Protein AF-A0A835Y3P1-F1 (afdb_monomer)

Organism: NCBI:txid47281

Nearest PDB structures (foldseek):
  7tra-assembly1_Q  TM=1.748E-01  e=2.226E+00  Pyrococcus furiosus DSM 3638

Foldseek 3Di:
DDWDFDQALVRDTKTFDQDQPLQPVPDPCSPVSLCCVQHVVRRPCLLPDFDDPSNCVSLVVLLVVLLVPDDPLLVLLLLLQLLLQQFLCVVVVLFVSPFADSQLSSLLLVLLLVVLVVVDPDDDDLVSSVSSNLSSLVQLLQCPPPVRGDAREDASDNSAHGPVSLVVSVSLQDPHYVHHARHHHSNDRSQADGPPPRDHGPSVSSNVLSVVLSCCLVPHDPVCNLPPHSSVRSCVVVVVVPVPDPDDDDPPVVVSVCSNSVSSVVVSVVVVVVD

Secondary structure (DSSP, 8-state):
-PEEEEE-TTS-EEEEE--GGGGTT-SS-HHHHHHHHHHHHHHH-GGG----HHHHHHTHHHHHHHHHTS-HHHHHHHHHHHHIIIIIHHHTTSS-TTSS-HHHHHHHHHHHHHHHHHH--S---THHHHHHHHHHHHHHTTTTSTT---EE----GGGS--HHHHGGGGGGS-SSS-EEEETTEEEEETTSPPTTTPPPP-HHHHHHHHHHHHHHHHHS-HHHHHHHSHHHHHHHHHHHHHHS--S---HHHHHHHHHHHHHHHHHHHHHHT--

Structure (mmCIF, N/CA/C/O backbone):
data_AF-A0A835Y3P1-F1
#
_entry.id   AF-A0A835Y3P1-F1
#
loop_
_atom_site.group_PDB
_atom_site.id
_atom_site.type_symbol
_atom_site.label_atom_id
_atom_site.label_alt_id
_atom_site.label_comp_id
_atom_site.label_asym_id
_atom_site.label_entity_id
_atom_site.label_seq_id
_atom_site.pdbx_PDB_ins_code
_atom_site.Cartn_x
_atom_site.Cartn_y
_atom_site.Cartn_z
_atom_site.occupancy
_atom_site.B_iso_or_equiv
_atom_site.auth_seq_id
_atom_site.auth_comp_id
_atom_site.auth_asym_id
_atom_site.auth_atom_id
_atom_site.pdbx_PDB_model_num
ATOM 1 N N . MET A 1 1 ? -1.316 7.058 -27.080 1.00 50.28 1 MET A N 1
ATOM 2 C CA . MET A 1 1 ? -0.234 7.245 -26.093 1.00 50.28 1 MET A CA 1
ATOM 3 C C . MET A 1 1 ? 0.819 6.232 -26.444 1.00 50.28 1 MET A C 1
ATOM 5 O O . MET A 1 1 ? 0.478 5.057 -26.526 1.00 50.28 1 MET A O 1
ATOM 9 N N . ASP A 1 2 ? 2.030 6.697 -26.719 1.00 44.94 2 ASP A N 1
ATOM 10 C CA . ASP A 1 2 ? 3.087 5.834 -27.228 1.00 44.94 2 ASP A CA 1
ATOM 11 C C . ASP A 1 2 ? 3.767 5.125 -26.055 1.00 44.94 2 ASP A C 1
ATOM 13 O O . ASP A 1 2 ? 4.194 5.748 -25.081 1.00 44.94 2 ASP A O 1
ATOM 17 N N . MET A 1 3 ? 3.788 3.800 -26.132 1.00 45.34 3 MET A N 1
ATOM 18 C CA . MET A 1 3 ? 4.495 2.927 -25.204 1.00 45.34 3 MET A CA 1
ATOM 19 C C . MET A 1 3 ? 5.926 2.782 -25.699 1.00 45.34 3 MET A C 1
ATOM 21 O O . MET A 1 3 ? 6.143 2.488 -26.876 1.00 45.34 3 MET A O 1
ATOM 25 N N . ILE A 1 4 ? 6.901 2.994 -24.821 1.00 54.19 4 ILE A N 1
ATOM 26 C CA . ILE A 1 4 ? 8.306 2.800 -25.160 1.00 54.19 4 ILE A CA 1
ATOM 27 C C . ILE A 1 4 ? 8.737 1.459 -24.578 1.00 54.19 4 ILE A C 1
ATOM 29 O O . ILE A 1 4 ? 8.758 1.293 -23.360 1.00 54.19 4 ILE A O 1
ATOM 33 N N . LYS A 1 5 ? 9.118 0.522 -25.450 1.00 53.62 5 LYS A N 1
ATOM 34 C CA . LYS A 1 5 ? 9.772 -0.721 -25.038 1.00 53.62 5 LYS A CA 1
ATOM 35 C C . LYS A 1 5 ? 11.209 -0.439 -24.619 1.00 53.62 5 LYS A C 1
ATOM 37 O O . LYS A 1 5 ? 11.995 0.072 -25.415 1.00 53.62 5 LYS A O 1
ATOM 42 N N . LEU A 1 6 ? 11.557 -0.795 -23.389 1.00 55.78 6 LEU A N 1
ATOM 43 C CA . LEU A 1 6 ? 12.877 -0.599 -22.803 1.00 55.78 6 LEU A CA 1
ATOM 44 C C . LEU A 1 6 ? 13.481 -1.932 -22.404 1.00 55.78 6 LEU A C 1
ATOM 46 O O . LEU A 1 6 ? 13.101 -2.515 -21.399 1.00 55.78 6 LEU A O 1
ATOM 50 N N . THR A 1 7 ? 14.476 -2.395 -23.146 1.00 51.69 7 THR A N 1
ATOM 51 C CA . THR A 1 7 ? 15.236 -3.574 -22.740 1.00 51.69 7 THR A CA 1
ATOM 52 C C . THR A 1 7 ? 16.256 -3.167 -21.675 1.00 51.69 7 THR A C 1
ATOM 54 O O . THR A 1 7 ? 17.146 -2.346 -21.908 1.00 51.69 7 THR A O 1
ATOM 57 N N . THR A 1 8 ? 16.106 -3.712 -20.471 1.00 53.19 8 THR A N 1
ATOM 58 C CA . THR A 1 8 ? 17.063 -3.543 -19.366 1.00 53.19 8 THR A CA 1
ATOM 59 C C . THR A 1 8 ? 18.380 -4.281 -19.644 1.00 53.19 8 THR A C 1
ATOM 61 O O . THR A 1 8 ? 18.460 -5.116 -20.544 1.00 53.19 8 THR A O 1
ATOM 64 N N . ALA A 1 9 ? 19.421 -4.040 -18.834 1.00 41.78 9 ALA A N 1
ATOM 65 C CA . ALA A 1 9 ? 20.710 -4.743 -18.956 1.00 41.78 9 ALA A CA 1
ATOM 66 C C . ALA A 1 9 ? 20.627 -6.274 -18.792 1.00 41.78 9 ALA A C 1
ATOM 68 O O . ALA A 1 9 ? 21.577 -6.972 -19.133 1.00 41.78 9 ALA A O 1
ATOM 69 N N . TRP A 1 10 ? 19.503 -6.802 -18.305 1.00 45.19 10 TRP A N 1
ATOM 70 C CA . TRP A 1 10 ? 19.267 -8.238 -18.144 1.00 45.19 10 TRP A CA 1
ATOM 71 C C . TRP A 1 10 ? 18.347 -8.832 -19.214 1.00 45.19 10 TRP A C 1
ATOM 73 O O . TRP A 1 10 ? 17.848 -9.941 -19.045 1.00 45.19 10 TRP A O 1
ATOM 83 N N . GLY A 1 11 ? 18.096 -8.102 -20.305 1.00 49.12 11 GLY A N 1
ATOM 84 C CA . GLY A 1 11 ? 17.264 -8.588 -21.407 1.00 49.12 11 GLY A CA 1
ATOM 85 C C . GLY A 1 11 ? 15.770 -8.647 -21.080 1.00 49.12 11 GLY A C 1
ATOM 86 O O . GLY A 1 11 ? 15.015 -9.292 -21.799 1.00 49.12 11 GLY A O 1
ATOM 87 N N . VAL A 1 12 ? 15.337 -7.998 -19.993 1.00 49.47 12 VAL A N 1
ATOM 88 C CA . VAL A 1 12 ? 13.914 -7.849 -19.668 1.00 49.47 12 VAL A CA 1
ATOM 89 C C . VAL A 1 12 ? 13.399 -6.596 -20.353 1.00 49.47 12 VAL A C 1
ATOM 91 O O . VAL A 1 12 ? 13.904 -5.504 -20.076 1.00 49.47 12 VAL A O 1
ATOM 94 N N . ASP A 1 13 ? 12.412 -6.767 -21.226 1.00 54.75 13 ASP A N 1
ATOM 95 C CA . ASP A 1 13 ? 11.647 -5.669 -21.803 1.00 54.75 13 ASP A CA 1
ATOM 96 C C . ASP A 1 13 ? 10.735 -5.072 -20.724 1.00 54.75 13 ASP A C 1
ATOM 98 O O . ASP A 1 13 ? 9.963 -5.777 -20.082 1.00 54.75 13 ASP A O 1
ATOM 102 N N . MET A 1 14 ? 10.845 -3.768 -20.519 1.00 50.09 14 MET A N 1
ATOM 103 C CA . MET A 1 14 ? 9.950 -2.962 -19.708 1.00 50.09 14 MET A CA 1
ATOM 104 C C . MET A 1 14 ? 9.172 -2.047 -20.635 1.00 50.09 14 MET A C 1
ATOM 106 O O . MET A 1 14 ? 9.769 -1.240 -21.348 1.00 50.09 14 MET A O 1
ATOM 110 N N . ASP A 1 15 ? 7.851 -2.125 -20.600 1.00 51.19 15 ASP A N 1
ATOM 111 C CA . ASP A 1 15 ? 7.033 -1.129 -21.266 1.00 51.19 15 ASP A CA 1
ATOM 112 C C . ASP A 1 15 ? 6.888 0.085 -20.348 1.00 51.19 15 ASP A C 1
ATOM 114 O O . ASP A 1 15 ? 6.308 0.013 -19.266 1.00 51.19 15 ASP A O 1
ATOM 118 N N . VAL A 1 16 ? 7.454 1.216 -20.763 1.00 51.72 16 VAL A N 1
ATOM 119 C CA . VAL A 1 16 ? 7.351 2.466 -20.011 1.00 51.72 16 VAL A CA 1
ATOM 120 C C . VAL A 1 16 ? 6.500 3.440 -20.796 1.00 51.72 16 VAL A C 1
ATOM 122 O O . VAL A 1 16 ? 6.743 3.729 -21.970 1.00 51.72 16 VAL A O 1
ATOM 125 N N . LEU A 1 17 ? 5.491 3.970 -20.117 1.00 48.41 17 LEU A N 1
ATOM 126 C CA . LEU A 1 17 ? 4.630 4.994 -20.675 1.00 48.41 17 LEU A CA 1
ATOM 127 C C . LEU A 1 17 ? 5.445 6.272 -20.920 1.00 48.41 17 LEU A C 1
ATOM 129 O O . LEU A 1 17 ? 6.162 6.754 -20.037 1.00 48.41 17 LEU A O 1
ATOM 133 N N . PHE A 1 18 ? 5.344 6.829 -22.124 1.00 50.47 18 PHE A N 1
ATOM 134 C CA . PHE A 1 18 ? 5.978 8.101 -22.440 1.00 50.47 18 PHE A CA 1
ATOM 135 C C . PHE A 1 18 ? 5.322 9.241 -21.643 1.00 50.47 18 PHE A C 1
ATOM 137 O O . PHE A 1 18 ? 4.113 9.444 -21.736 1.00 50.47 18 PHE A O 1
ATOM 144 N N . VAL A 1 19 ? 6.120 10.000 -20.880 1.00 52.97 19 VAL A N 1
ATOM 145 C CA . VAL A 1 19 ? 5.663 11.108 -20.028 1.00 52.97 19 VAL A CA 1
ATOM 146 C C . VAL A 1 19 ? 6.367 12.392 -20.460 1.00 52.97 19 VAL A C 1
ATOM 148 O O . VAL A 1 19 ? 7.536 12.637 -20.160 1.00 52.97 19 VAL A O 1
ATOM 151 N N . GLN A 1 20 ? 5.624 13.263 -21.148 1.00 49.56 20 GLN A N 1
ATOM 152 C CA . GLN A 1 20 ? 6.145 14.476 -21.800 1.00 49.56 20 GLN A CA 1
ATOM 153 C C . GLN A 1 20 ? 6.889 15.452 -20.865 1.00 49.56 20 GLN A C 1
ATOM 155 O O . GLN A 1 20 ? 7.678 16.271 -21.345 1.00 49.56 20 GLN A O 1
ATOM 160 N N . ASN A 1 21 ? 6.662 15.365 -19.550 1.00 53.94 21 ASN A N 1
ATOM 161 C CA . ASN A 1 21 ? 7.186 16.302 -18.555 1.00 53.94 21 ASN A CA 1
ATOM 162 C C . ASN A 1 21 ? 8.636 16.028 -18.106 1.00 53.94 21 ASN A C 1
ATOM 164 O O . ASN A 1 21 ? 9.258 16.928 -17.550 1.00 53.94 21 ASN A O 1
ATOM 168 N N . GLU A 1 22 ? 9.216 14.852 -18.369 1.00 49.56 22 GLU A N 1
ATOM 169 C CA . GLU A 1 22 ? 10.594 14.518 -17.937 1.00 49.56 22 GLU A CA 1
ATOM 170 C C . GLU A 1 22 ? 11.678 14.857 -18.982 1.00 49.56 22 GLU A C 1
ATOM 172 O O . GLU A 1 22 ? 12.868 14.689 -18.733 1.00 49.56 22 GLU A O 1
ATOM 177 N N . ALA A 1 23 ? 11.290 15.377 -20.149 1.00 48.88 23 ALA A N 1
ATOM 178 C CA . ALA A 1 23 ? 12.215 15.755 -21.222 1.00 48.88 23 ALA A CA 1
ATOM 179 C C . ALA A 1 23 ? 11.940 17.159 -21.781 1.00 48.88 23 ALA A C 1
ATOM 181 O O . ALA A 1 23 ? 12.258 17.456 -22.932 1.00 48.88 23 ALA A O 1
ATOM 182 N N . TRP A 1 24 ? 11.349 18.048 -20.976 1.00 50.28 24 TRP A N 1
ATOM 183 C CA . TRP A 1 24 ? 11.012 19.414 -21.397 1.00 50.28 24 TRP A CA 1
ATOM 184 C C . TRP A 1 24 ? 12.230 20.224 -21.885 1.00 50.28 24 TRP A C 1
ATOM 186 O O . TRP A 1 24 ? 12.070 21.120 -22.710 1.00 50.28 24 TRP A O 1
ATOM 196 N N . TRP A 1 25 ? 13.442 19.864 -21.444 1.00 50.25 25 TRP A N 1
ATOM 197 C CA . TRP A 1 25 ? 14.720 20.448 -21.874 1.00 50.25 25 TRP A CA 1
ATOM 198 C C . TRP A 1 25 ? 15.304 19.854 -23.169 1.00 50.25 25 TRP A C 1
ATOM 200 O O . TRP A 1 25 ? 16.307 20.363 -23.664 1.00 50.25 25 TRP A O 1
ATOM 210 N N . TYR A 1 26 ? 14.740 18.770 -23.716 1.00 47.88 26 TYR A N 1
ATOM 211 C CA . TYR A 1 26 ? 15.255 18.100 -24.916 1.00 47.88 26 TYR A CA 1
ATOM 212 C C . TYR A 1 26 ? 14.257 18.253 -26.066 1.00 47.88 26 TYR A C 1
ATOM 214 O O . TYR A 1 26 ? 13.144 17.734 -26.019 1.00 47.88 26 TYR A O 1
ATOM 222 N N . GLN A 1 27 ? 14.633 19.012 -27.097 1.00 52.50 27 GLN A N 1
ATOM 223 C CA . GLN A 1 27 ? 13.687 19.434 -28.133 1.00 52.50 27 GLN A CA 1
ATOM 224 C C . GLN A 1 27 ? 13.443 18.376 -29.221 1.00 52.50 27 GLN A C 1
ATOM 226 O O . GLN A 1 27 ? 12.401 18.436 -29.865 1.00 52.50 27 GLN A O 1
ATOM 231 N N . TRP A 1 28 ? 14.384 17.453 -29.468 1.00 48.69 28 TRP A N 1
ATOM 232 C CA . TRP A 1 28 ? 14.381 16.643 -30.704 1.00 48.69 28 TRP A CA 1
ATOM 233 C C . TRP A 1 28 ? 14.069 15.150 -30.505 1.00 48.69 28 TRP A C 1
ATOM 235 O O . TRP A 1 28 ? 13.647 14.507 -31.456 1.00 48.69 28 TRP A O 1
ATOM 245 N N . ASP A 1 29 ? 14.181 14.611 -29.285 1.00 62.53 29 ASP A N 1
ATOM 246 C CA . ASP A 1 29 ? 13.687 13.264 -28.953 1.00 62.53 29 ASP A CA 1
ATOM 247 C C . ASP A 1 29 ? 13.430 13.135 -27.443 1.00 62.53 29 ASP A C 1
ATOM 249 O O . ASP A 1 29 ? 14.289 12.746 -26.642 1.00 62.53 29 ASP A O 1
ATOM 253 N N . LYS A 1 30 ? 12.225 13.541 -27.038 1.00 56.31 30 LYS A N 1
ATOM 254 C CA . LYS A 1 30 ? 11.790 13.508 -25.639 1.00 56.31 30 LYS A CA 1
ATOM 255 C C . LYS A 1 30 ? 11.706 12.081 -25.098 1.00 56.31 30 LYS A C 1
ATOM 257 O O . LYS A 1 30 ? 11.971 11.868 -23.916 1.00 56.31 30 LYS A O 1
ATOM 262 N N . ALA A 1 31 ? 11.363 11.122 -25.958 1.00 54.16 31 ALA A N 1
ATOM 263 C CA . ALA A 1 31 ? 11.282 9.714 -25.608 1.00 54.16 31 ALA A CA 1
ATOM 264 C C . ALA A 1 31 ? 12.676 9.203 -25.244 1.00 54.16 31 ALA A C 1
ATOM 266 O O . ALA A 1 31 ? 12.885 8.799 -24.103 1.00 54.16 31 ALA A O 1
ATOM 267 N N . ALA A 1 32 ? 13.666 9.348 -26.129 1.00 56.50 32 ALA A N 1
ATOM 268 C CA . ALA A 1 32 ? 15.044 8.934 -25.861 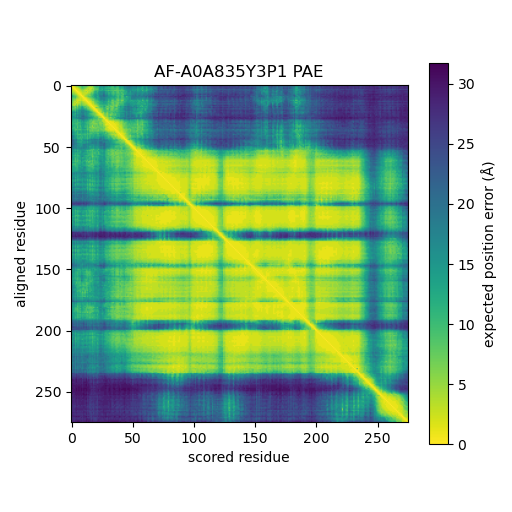1.00 56.50 32 ALA A CA 1
ATOM 269 C C . ALA A 1 32 ? 15.676 9.647 -24.650 1.00 56.50 32 ALA A C 1
ATOM 271 O O . ALA A 1 32 ? 16.457 9.043 -23.910 1.00 56.50 32 ALA A O 1
ATOM 272 N N . ALA A 1 33 ? 15.335 10.916 -24.401 1.00 57.41 33 ALA A N 1
ATOM 273 C CA . ALA A 1 33 ? 15.799 11.645 -23.220 1.00 57.41 33 ALA A CA 1
ATOM 274 C C . ALA A 1 33 ? 15.221 11.076 -21.910 1.00 57.41 33 ALA A C 1
ATOM 276 O O . ALA A 1 33 ? 15.971 10.879 -20.949 1.00 57.41 33 ALA A O 1
ATOM 277 N N . GLN A 1 34 ? 13.926 10.746 -21.889 1.00 60.16 34 GLN A N 1
ATOM 278 C CA . GLN A 1 34 ? 13.283 10.068 -20.763 1.00 60.16 34 GLN A CA 1
ATOM 279 C C . GLN A 1 34 ? 13.857 8.655 -20.572 1.00 60.16 34 GLN A C 1
ATOM 281 O O . GLN A 1 34 ? 14.213 8.290 -19.453 1.00 60.16 34 GLN A O 1
ATOM 286 N N . VAL A 1 35 ? 14.069 7.895 -21.654 1.00 56.47 35 VAL A N 1
ATOM 287 C CA . VAL A 1 35 ? 14.761 6.594 -21.613 1.00 56.47 35 VAL A CA 1
ATOM 288 C C . VAL A 1 35 ? 16.140 6.727 -20.968 1.00 56.47 35 VAL A C 1
ATOM 290 O O . VAL A 1 35 ? 16.483 5.991 -20.045 1.00 56.47 35 VAL A O 1
ATOM 293 N N . LYS A 1 36 ? 16.943 7.700 -21.400 1.00 57.94 36 LYS A N 1
ATOM 294 C CA . LYS A 1 36 ? 18.292 7.922 -20.869 1.00 57.94 36 LYS A CA 1
ATOM 295 C C . LYS A 1 36 ? 18.280 8.310 -19.385 1.00 57.94 36 LYS A C 1
ATOM 297 O O . LYS A 1 36 ? 19.183 7.901 -18.659 1.00 57.94 36 LYS A O 1
ATOM 302 N N . ALA A 1 37 ? 17.284 9.069 -18.931 1.00 58.06 37 ALA A N 1
ATOM 303 C CA . ALA A 1 37 ? 17.149 9.472 -17.531 1.00 58.06 37 ALA A CA 1
ATOM 304 C C . ALA A 1 37 ? 16.650 8.332 -16.623 1.00 58.06 37 ALA A C 1
ATOM 306 O O . ALA A 1 37 ? 17.150 8.170 -15.508 1.00 58.06 37 ALA A O 1
ATOM 307 N N . LEU A 1 38 ? 15.696 7.526 -17.101 1.00 58.78 38 LEU A N 1
ATOM 308 C CA . LEU A 1 38 ? 15.057 6.463 -16.322 1.00 58.78 38 LEU A CA 1
ATOM 309 C C . LEU A 1 38 ? 15.848 5.142 -16.352 1.00 58.78 38 LEU A C 1
ATOM 311 O O . LEU A 1 38 ? 15.948 4.471 -15.327 1.00 58.78 38 LEU A O 1
ATOM 315 N N . VAL A 1 39 ? 16.458 4.794 -17.492 1.00 56.97 39 VAL A N 1
ATOM 316 C CA . VAL A 1 39 ? 17.031 3.459 -17.760 1.00 56.97 39 VAL A CA 1
ATOM 317 C C . VAL A 1 39 ? 18.549 3.407 -17.631 1.00 56.97 39 VAL A C 1
ATOM 319 O O . VAL A 1 39 ? 19.094 2.399 -17.186 1.00 56.97 39 VAL A O 1
ATOM 322 N N . LYS A 1 40 ? 19.278 4.479 -17.967 1.00 56.72 40 LYS A N 1
ATOM 323 C CA . LYS A 1 40 ? 20.752 4.449 -17.914 1.00 56.72 40 LYS A CA 1
ATOM 324 C C . LYS A 1 40 ? 21.299 4.062 -16.523 1.00 56.72 40 LYS A C 1
ATOM 326 O O . LYS A 1 40 ? 22.238 3.267 -16.489 1.00 56.72 40 LYS A O 1
ATOM 331 N N . PRO A 1 41 ? 20.714 4.508 -15.391 1.00 56.47 41 PRO A N 1
ATOM 332 C CA . PRO A 1 41 ? 21.125 4.043 -14.062 1.00 56.47 41 PRO A CA 1
ATOM 333 C C . PRO A 1 41 ? 20.853 2.549 -13.816 1.00 56.47 41 PRO A C 1
ATOM 335 O O . PRO A 1 41 ? 21.658 1.886 -13.167 1.00 56.47 41 PRO A O 1
ATOM 338 N N . LEU A 1 42 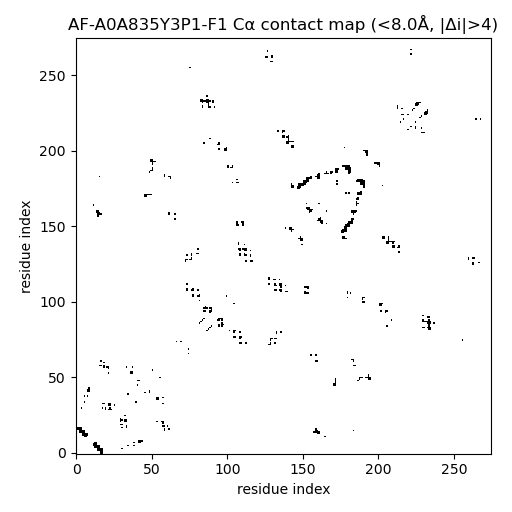? 19.758 2.015 -14.371 1.00 54.50 42 LEU A N 1
ATOM 339 C CA . LEU A 1 42 ? 19.365 0.602 -14.269 1.00 54.50 42 LEU A CA 1
ATOM 340 C C . LEU A 1 42 ? 20.297 -0.321 -15.062 1.00 54.50 42 LEU A C 1
ATOM 342 O O . LEU A 1 42 ? 20.544 -1.447 -14.646 1.00 54.50 42 LEU A O 1
ATOM 346 N N . ILE A 1 43 ? 20.842 0.170 -16.180 1.00 53.16 43 ILE A N 1
ATOM 347 C CA . ILE A 1 43 ? 21.745 -0.594 -17.050 1.00 53.16 43 ILE A CA 1
ATOM 348 C C . ILE A 1 43 ? 23.152 -0.744 -16.454 1.00 53.16 43 ILE A C 1
ATOM 350 O O . ILE A 1 43 ? 23.777 -1.784 -16.627 1.00 53.16 43 ILE A O 1
ATOM 354 N N . HIS A 1 44 ? 23.673 0.288 -15.784 1.00 51.56 44 HIS A N 1
ATOM 355 C CA . HIS A 1 44 ? 25.097 0.327 -15.421 1.00 51.56 44 HIS A CA 1
ATOM 356 C C . HIS A 1 44 ? 25.388 -0.264 -14.036 1.00 51.56 44 HIS A C 1
ATOM 358 O O . HIS A 1 44 ? 26.448 -0.851 -13.860 1.00 51.56 44 HIS A O 1
ATOM 364 N N . SER A 1 45 ? 24.460 -0.139 -13.078 1.00 51.19 45 SER A N 1
ATOM 365 C CA . SER A 1 45 ? 24.647 -0.635 -11.708 1.00 51.19 45 SER A CA 1
ATOM 366 C C . SER A 1 45 ? 23.306 -0.831 -11.002 1.00 51.19 45 SER A C 1
ATOM 368 O O . SER A 1 45 ? 22.937 -0.059 -10.124 1.00 51.19 45 SER A O 1
ATOM 370 N N . ALA A 1 46 ? 22.562 -1.884 -11.331 1.00 49.19 46 ALA A N 1
ATOM 371 C CA . ALA A 1 46 ? 21.245 -2.118 -10.732 1.00 49.19 46 ALA A CA 1
ATOM 372 C C . ALA A 1 46 ? 21.238 -2.233 -9.188 1.00 49.19 46 ALA A C 1
ATOM 374 O O . ALA A 1 46 ? 20.230 -1.942 -8.550 1.00 49.19 46 ALA A O 1
ATOM 375 N N . HIS A 1 47 ? 22.381 -2.581 -8.585 1.00 49.72 47 HIS A N 1
ATOM 376 C CA . HIS A 1 47 ? 22.587 -2.647 -7.132 1.00 49.72 47 HIS A CA 1
ATOM 377 C C . HIS A 1 47 ? 22.823 -1.268 -6.486 1.00 49.72 47 HIS A C 1
ATOM 379 O O . HIS A 1 47 ? 22.687 -1.123 -5.275 1.00 49.72 47 HIS A O 1
ATOM 385 N N . SER A 1 48 ? 23.174 -0.243 -7.272 1.00 49.25 48 SER A N 1
ATOM 386 C CA . SER A 1 48 ? 23.351 1.138 -6.797 1.00 49.25 48 SER A CA 1
ATOM 387 C C . SER A 1 48 ? 22.129 2.012 -7.078 1.00 49.25 48 SER A C 1
ATOM 389 O O . SER A 1 48 ? 22.178 3.232 -6.903 1.00 49.25 48 SER A O 1
ATOM 391 N N . VAL A 1 49 ? 21.045 1.419 -7.579 1.00 54.47 49 VAL A N 1
ATOM 392 C CA . VAL A 1 49 ? 19.851 2.154 -7.972 1.00 54.47 49 VAL A CA 1
ATOM 393 C C . VAL A 1 49 ? 19.002 2.424 -6.738 1.00 54.47 49 VAL A C 1
ATOM 395 O O . VAL A 1 49 ? 18.197 1.616 -6.295 1.00 54.47 49 VAL A O 1
ATOM 398 N N . THR A 1 50 ? 19.187 3.607 -6.173 1.00 53.09 50 THR A N 1
ATOM 399 C CA . THR A 1 50 ? 18.379 4.109 -5.060 1.00 53.09 50 THR A CA 1
ATOM 400 C C . THR A 1 50 ? 17.101 4.743 -5.591 1.00 53.09 50 THR A C 1
ATOM 402 O O . THR A 1 50 ? 17.073 5.191 -6.743 1.00 53.09 50 THR A O 1
ATOM 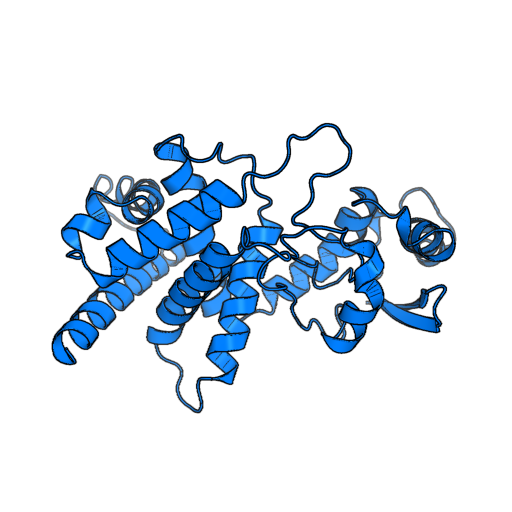405 N N . ALA A 1 51 ? 16.048 4.816 -4.771 1.00 55.31 51 ALA A N 1
ATOM 406 C CA . ALA A 1 51 ? 14.825 5.539 -5.113 1.00 55.31 51 ALA A CA 1
ATOM 407 C C . ALA A 1 51 ? 15.175 6.967 -5.591 1.00 55.31 51 ALA A C 1
ATOM 409 O O . ALA A 1 51 ? 15.921 7.692 -4.929 1.00 55.31 51 ALA A O 1
ATOM 410 N N . SER A 1 52 ? 14.705 7.336 -6.785 1.00 60.19 52 SER A N 1
ATOM 411 C CA . SER A 1 52 ? 15.032 8.599 -7.454 1.00 60.19 52 SER A CA 1
ATOM 412 C C . SER A 1 52 ? 13.754 9.387 -7.688 1.00 60.19 52 SER A C 1
ATOM 414 O O . SER A 1 52 ? 12.842 8.900 -8.354 1.00 60.19 52 SER A O 1
ATOM 416 N N . GLY A 1 53 ? 13.706 10.629 -7.200 1.00 60.78 53 GLY A N 1
ATOM 417 C CA . GLY A 1 53 ? 12.545 11.501 -7.397 1.00 60.78 53 GLY A CA 1
ATOM 418 C C . GLY A 1 53 ? 12.249 11.804 -8.872 1.00 60.78 53 GLY A C 1
ATOM 419 O O . GLY A 1 53 ? 11.111 12.104 -9.209 1.00 60.78 53 GLY A O 1
ATOM 420 N N . ALA A 1 54 ? 13.241 11.700 -9.765 1.00 62.84 54 ALA A N 1
ATOM 421 C CA . ALA A 1 54 ? 13.017 11.802 -11.210 1.00 62.84 54 ALA A CA 1
ATOM 422 C C . ALA A 1 54 ? 12.315 10.558 -11.773 1.00 62.84 54 ALA A C 1
ATOM 424 O O . ALA A 1 54 ? 11.415 10.681 -12.597 1.00 62.84 54 ALA A O 1
ATOM 425 N N . ARG A 1 55 ? 12.657 9.361 -11.272 1.00 66.25 55 ARG A N 1
ATOM 426 C CA . ARG A 1 55 ? 11.950 8.135 -11.666 1.00 66.25 55 ARG A CA 1
ATOM 427 C C . ARG A 1 55 ? 10.516 8.121 -11.163 1.00 66.25 55 ARG A C 1
ATOM 429 O O . ARG A 1 55 ? 9.620 7.838 -11.946 1.00 66.25 55 ARG A O 1
ATOM 436 N N . GLU A 1 56 ? 10.295 8.515 -9.909 1.00 66.38 56 GLU A N 1
ATOM 437 C CA . GLU A 1 56 ? 8.952 8.625 -9.323 1.00 66.38 56 GLU A CA 1
ATOM 438 C C . GLU A 1 56 ? 8.047 9.566 -10.137 1.00 66.38 56 GLU A C 1
ATOM 440 O O . GLU A 1 56 ? 6.908 9.224 -10.453 1.00 66.38 56 GLU A O 1
ATOM 445 N N . ARG A 1 57 ? 8.563 10.727 -10.562 1.00 67.56 57 ARG A N 1
ATOM 446 C CA . ARG A 1 57 ? 7.823 11.639 -11.447 1.00 67.56 57 ARG A CA 1
ATOM 447 C C . ARG A 1 57 ? 7.599 11.056 -12.840 1.00 67.56 57 ARG A C 1
ATOM 449 O O . ARG A 1 57 ? 6.488 11.168 -13.357 1.00 67.56 57 ARG A O 1
ATOM 456 N N . GLY A 1 58 ? 8.602 10.393 -13.411 1.00 65.44 58 GLY A N 1
ATOM 457 C CA . GLY A 1 58 ? 8.511 9.759 -14.727 1.00 65.44 58 GLY A CA 1
ATOM 458 C C . GLY A 1 58 ? 7.479 8.636 -14.825 1.00 65.44 58 GLY A C 1
ATOM 459 O O . GLY A 1 58 ? 7.002 8.368 -15.919 1.00 65.44 58 GLY A O 1
ATOM 460 N N . VAL A 1 59 ? 7.086 8.019 -13.707 1.00 74.00 59 VAL A N 1
ATOM 461 C CA . VAL A 1 59 ? 6.035 6.982 -13.673 1.00 74.00 59 VAL A CA 1
ATOM 462 C C . VAL A 1 59 ? 4.700 7.475 -13.106 1.00 74.00 59 VAL A C 1
ATOM 464 O O . VAL A 1 59 ? 3.737 6.712 -13.040 1.00 74.00 59 VAL A O 1
ATOM 467 N N . SER A 1 60 ? 4.613 8.748 -12.711 1.00 73.69 60 SER A N 1
ATOM 468 C CA . SER A 1 60 ? 3.456 9.300 -11.991 1.00 73.69 60 SER A CA 1
ATOM 469 C C . SER A 1 60 ? 2.151 9.270 -12.795 1.00 73.69 60 SER A C 1
ATOM 471 O O . SER A 1 60 ? 1.089 9.004 -12.230 1.00 73.69 60 SER A O 1
ATOM 473 N N . GLU A 1 61 ? 2.210 9.496 -14.110 1.00 74.06 61 GLU A N 1
ATOM 474 C CA . GLU A 1 61 ? 1.034 9.468 -14.988 1.00 74.06 61 GLU A CA 1
ATOM 475 C C . GLU A 1 61 ? 0.488 8.044 -15.150 1.00 74.06 61 GLU A C 1
ATOM 477 O O . GLU A 1 61 ? -0.706 7.810 -14.947 1.00 74.06 61 GLU A O 1
ATOM 482 N N . ALA A 1 62 ? 1.372 7.080 -15.423 1.00 74.38 62 ALA A N 1
ATOM 483 C CA . ALA A 1 62 ? 1.021 5.664 -15.507 1.00 74.38 62 ALA A CA 1
ATOM 484 C C . ALA A 1 62 ? 0.476 5.137 -14.172 1.00 74.38 62 ALA A C 1
ATOM 486 O O . ALA A 1 62 ? -0.551 4.464 -14.153 1.00 74.38 62 ALA A O 1
ATOM 487 N N . HIS A 1 63 ? 1.090 5.522 -13.048 1.00 83.75 63 HIS A N 1
ATOM 488 C CA . HIS A 1 63 ? 0.585 5.201 -11.714 1.00 83.75 63 HIS A CA 1
ATOM 489 C C . HIS A 1 63 ? -0.808 5.799 -11.478 1.00 83.75 63 HIS A C 1
ATOM 491 O O . HIS A 1 63 ? -1.725 5.098 -11.058 1.00 83.75 63 HIS A O 1
ATOM 497 N N . THR A 1 64 ? -1.002 7.080 -11.806 1.00 82.06 64 THR A N 1
ATOM 498 C CA . THR A 1 64 ? -2.303 7.754 -11.673 1.00 82.06 64 THR A CA 1
ATOM 499 C C . THR A 1 64 ? -3.380 7.045 -12.487 1.00 82.06 64 THR A C 1
ATOM 501 O O . THR A 1 64 ? -4.513 6.900 -12.028 1.00 82.06 64 THR A O 1
ATOM 504 N N . ARG A 1 65 ? -3.043 6.601 -13.700 1.00 82.38 65 ARG A N 1
ATOM 505 C CA . ARG A 1 65 ? -3.950 5.834 -14.548 1.00 82.38 65 ARG A CA 1
ATOM 506 C C . ARG A 1 65 ? -4.262 4.463 -13.948 1.00 82.38 65 ARG A C 1
ATOM 508 O O . ARG A 1 65 ? -5.438 4.148 -13.800 1.00 82.38 65 ARG A O 1
ATOM 515 N N . PHE A 1 66 ? -3.240 3.718 -13.528 1.00 86.62 66 PHE A N 1
ATOM 516 C CA . PHE A 1 66 ? -3.385 2.419 -12.867 1.00 86.62 66 PHE A CA 1
ATOM 517 C C . PHE A 1 66 ? -4.333 2.494 -11.662 1.00 86.62 66 PHE A C 1
ATOM 519 O O . PHE A 1 66 ? -5.229 1.665 -11.531 1.00 86.62 66 PHE A O 1
ATOM 526 N N . VAL A 1 67 ? -4.184 3.522 -10.820 1.00 86.88 67 VAL A N 1
ATOM 527 C CA . VAL A 1 67 ? -5.057 3.788 -9.665 1.00 86.88 67 VAL A CA 1
ATOM 528 C C . VAL A 1 67 ? -6.492 4.123 -10.088 1.00 86.88 67 VAL A C 1
ATOM 530 O O . VAL A 1 67 ? -7.454 3.618 -9.507 1.00 86.88 67 VAL A O 1
ATOM 533 N N . LYS A 1 68 ? -6.665 4.980 -11.102 1.00 84.25 68 LYS A N 1
ATOM 534 C CA . LYS A 1 68 ? -7.994 5.390 -11.593 1.00 84.25 68 LYS A CA 1
ATOM 535 C C . LYS A 1 68 ? -8.794 4.231 -12.183 1.00 84.25 68 LYS A C 1
ATOM 537 O O . LYS A 1 68 ? -10.018 4.257 -12.105 1.00 84.25 68 LYS A O 1
ATOM 542 N N . GLU A 1 69 ? -8.115 3.251 -12.766 1.00 88.06 69 GLU A N 1
ATOM 543 C CA . GLU A 1 69 ? -8.732 2.058 -13.352 1.00 88.06 69 GLU A CA 1
ATOM 544 C C . GLU A 1 69 ? -9.138 1.017 -12.287 1.00 88.06 69 GLU A C 1
ATOM 546 O O . GLU A 1 69 ? -9.870 0.078 -12.598 1.00 88.06 69 GLU A O 1
ATOM 551 N N . GLN A 1 70 ? -8.744 1.199 -11.018 1.00 89.19 70 GLN A N 1
ATOM 552 C CA . GLN A 1 70 ? -9.146 0.301 -9.933 1.00 89.19 70 GLN A CA 1
ATOM 553 C C . GLN A 1 70 ? -10.640 0.429 -9.594 1.00 89.19 70 GLN A C 1
ATOM 555 O O . GLN A 1 70 ? -11.196 1.536 -9.611 1.00 89.19 70 GLN A O 1
ATOM 560 N N . PRO A 1 71 ? -11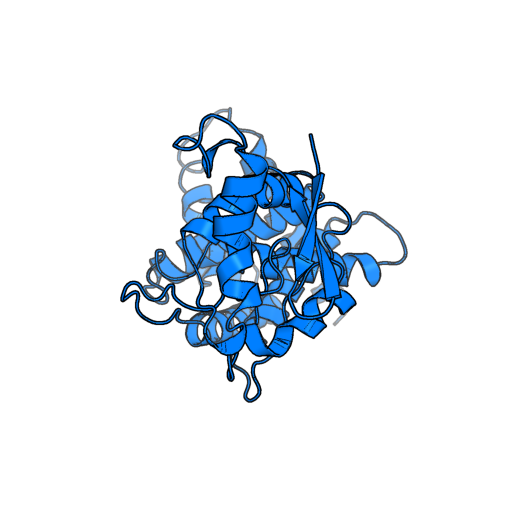.302 -0.670 -9.181 1.00 86.88 71 PRO A N 1
ATOM 561 C CA . PRO A 1 71 ? -12.701 -0.630 -8.773 1.00 86.88 71 PRO A CA 1
ATOM 562 C C . PRO A 1 71 ? -12.972 0.400 -7.670 1.00 86.88 71 PRO A C 1
ATOM 564 O O . PRO A 1 71 ? -12.175 0.590 -6.748 1.00 86.88 71 PRO A O 1
ATOM 567 N N . GLY A 1 72 ? -14.152 1.029 -7.711 1.00 82.19 72 GLY A N 1
ATOM 568 C CA . GLY A 1 72 ? -14.551 2.045 -6.729 1.00 82.19 72 GLY A CA 1
ATOM 569 C C . GLY A 1 72 ? -14.439 1.565 -5.276 1.00 82.19 72 GLY A C 1
ATOM 570 O O . GLY A 1 72 ? -14.032 2.334 -4.409 1.00 82.19 72 GLY A O 1
ATOM 571 N N . THR A 1 73 ? -14.714 0.284 -5.017 1.00 82.94 73 THR A N 1
ATOM 572 C CA . THR A 1 73 ? -14.549 -0.356 -3.702 1.00 82.94 73 THR A CA 1
ATOM 573 C C . THR A 1 73 ? -13.098 -0.358 -3.219 1.00 82.94 73 THR A C 1
ATOM 575 O O . THR A 1 73 ? -12.852 -0.044 -2.055 1.00 82.94 73 THR A O 1
ATOM 578 N N . ALA A 1 74 ? -12.132 -0.641 -4.098 1.00 87.06 74 ALA A N 1
ATOM 579 C CA . ALA A 1 74 ? -10.709 -0.597 -3.763 1.00 87.06 74 ALA A CA 1
ATOM 580 C C . ALA A 1 74 ? -10.295 0.834 -3.384 1.00 87.06 74 ALA A C 1
ATOM 582 O O . ALA A 1 74 ? -9.707 1.067 -2.330 1.00 87.06 74 ALA A O 1
ATOM 583 N N . ASN A 1 75 ? -10.729 1.816 -4.178 1.00 83.75 75 ASN A N 1
ATOM 584 C CA . ASN A 1 75 ? -10.495 3.236 -3.912 1.00 83.75 75 ASN A CA 1
ATOM 585 C C . ASN A 1 75 ? -11.134 3.717 -2.594 1.00 83.75 75 ASN A C 1
ATOM 587 O O . ASN A 1 75 ? -10.567 4.556 -1.891 1.00 83.75 75 ASN A O 1
ATOM 591 N N . GLN A 1 76 ? -12.299 3.184 -2.219 1.00 83.88 76 GLN A N 1
ATOM 592 C CA . GLN A 1 76 ? -12.916 3.450 -0.914 1.00 83.88 76 GLN A CA 1
ATOM 593 C C . GLN A 1 76 ? -12.097 2.849 0.238 1.00 83.88 76 GLN A C 1
ATOM 595 O O . GLN A 1 76 ? -11.865 3.540 1.231 1.00 83.88 76 GLN A O 1
ATOM 600 N N . ALA A 1 77 ? -11.601 1.617 0.093 1.00 88.38 77 ALA A N 1
ATOM 601 C CA . ALA A 1 77 ? -10.725 0.989 1.083 1.00 88.38 77 ALA A CA 1
ATOM 602 C C . ALA A 1 77 ? -9.407 1.768 1.253 1.00 88.38 77 ALA A C 1
ATOM 604 O O . ALA A 1 77 ? -8.983 2.016 2.383 1.00 88.38 77 ALA A O 1
ATOM 605 N N . VAL A 1 78 ? -8.805 2.239 0.150 1.00 89.12 78 VAL A N 1
ATOM 606 C CA . VAL A 1 78 ? -7.611 3.106 0.165 1.00 89.12 78 VAL A CA 1
ATOM 607 C C . VAL A 1 78 ? -7.874 4.372 0.981 1.00 89.12 78 VAL A C 1
ATOM 609 O O . VAL A 1 78 ? -7.066 4.742 1.833 1.00 89.12 78 VAL A O 1
ATOM 612 N N . ARG A 1 79 ? -9.012 5.043 0.754 1.00 86.00 79 ARG A N 1
ATOM 613 C CA . ARG A 1 79 ? -9.389 6.255 1.502 1.00 86.00 79 ARG A CA 1
ATOM 614 C C . ARG A 1 79 ? -9.555 5.975 2.991 1.00 86.00 79 ARG A C 1
ATOM 616 O O . ARG A 1 79 ? -9.028 6.739 3.794 1.00 86.00 79 ARG A O 1
ATOM 623 N N . LEU A 1 80 ? -10.235 4.887 3.350 1.00 86.31 80 LEU A N 1
ATOM 624 C CA . LEU A 1 80 ? -10.437 4.484 4.742 1.00 86.31 80 LEU A CA 1
ATOM 625 C C . LEU A 1 80 ? -9.103 4.213 5.450 1.00 86.31 80 LEU A C 1
ATOM 627 O O . LEU A 1 80 ? -8.846 4.752 6.525 1.00 86.31 80 LEU A O 1
ATOM 631 N N . PHE A 1 81 ? -8.227 3.434 4.818 1.00 91.62 81 PHE A N 1
ATOM 632 C CA . PHE A 1 81 ? -6.905 3.116 5.354 1.00 91.62 81 PHE A CA 1
ATOM 633 C C . PHE A 1 81 ? -6.029 4.362 5.495 1.00 91.62 81 PHE A C 1
ATOM 635 O O . PHE A 1 81 ? -5.411 4.580 6.537 1.00 91.62 81 PHE A O 1
ATOM 642 N N . LYS A 1 82 ? -6.030 5.247 4.491 1.00 88.81 82 LYS A N 1
ATOM 643 C CA . LYS A 1 82 ? -5.310 6.525 4.566 1.00 88.81 82 LYS A CA 1
ATOM 644 C C . LYS A 1 82 ? -5.885 7.434 5.646 1.00 88.81 82 LYS A C 1
ATOM 646 O O . LYS A 1 82 ? -5.095 8.053 6.343 1.00 88.81 82 LYS A O 1
ATOM 651 N N . ALA A 1 83 ? -7.202 7.504 5.833 1.00 85.56 83 ALA A N 1
ATOM 652 C CA . ALA A 1 83 ? -7.811 8.285 6.912 1.00 85.56 83 ALA A CA 1
ATOM 653 C C . ALA A 1 83 ? -7.388 7.758 8.292 1.00 85.56 83 ALA A C 1
ATOM 655 O O . ALA A 1 83 ? -6.955 8.531 9.148 1.00 85.56 83 ALA A O 1
ATOM 656 N N . TRP A 1 84 ? -7.410 6.438 8.488 1.00 89.88 84 TRP A N 1
ATOM 657 C CA . TRP A 1 84 ? -6.904 5.821 9.712 1.00 89.88 84 TRP A CA 1
ATOM 658 C C . TRP A 1 84 ? -5.432 6.178 9.975 1.00 89.88 84 TRP A C 1
ATOM 660 O O . TRP A 1 84 ? -5.106 6.681 11.049 1.00 89.88 84 TRP A O 1
ATOM 670 N N . VAL A 1 85 ? -4.547 6.012 8.989 1.00 89.06 85 VAL A N 1
ATOM 671 C CA . VAL A 1 85 ? -3.108 6.274 9.168 1.00 89.06 85 VAL A CA 1
ATOM 672 C C . VAL A 1 85 ? -2.791 7.768 9.289 1.00 89.06 85 VAL A C 1
ATOM 674 O O . VAL A 1 85 ? -2.000 8.175 10.137 1.00 89.06 85 VAL A O 1
ATOM 677 N N . LYS A 1 86 ? -3.370 8.609 8.428 1.00 85.12 86 LYS A N 1
ATOM 678 C CA . LYS A 1 86 ? -3.021 10.034 8.313 1.00 85.12 86 LYS A CA 1
ATOM 679 C C . LYS A 1 86 ? -3.722 10.916 9.334 1.00 85.12 86 LYS A C 1
ATOM 681 O O . LYS A 1 86 ? -3.159 11.948 9.687 1.00 85.12 86 LYS A O 1
ATOM 686 N N . CYS A 1 87 ? -4.909 10.526 9.785 1.00 83.50 87 CYS A N 1
ATOM 687 C CA . CYS A 1 87 ? -5.678 11.273 10.774 1.00 83.50 87 CYS A CA 1
ATOM 688 C C . CYS A 1 87 ? -5.660 10.536 12.114 1.00 83.50 87 CYS A C 1
ATOM 690 O O . CYS A 1 87 ? -5.189 11.087 13.100 1.00 83.50 87 CYS A O 1
ATOM 692 N N . GLY A 1 88 ? -6.069 9.267 12.137 1.00 84.88 88 GLY A N 1
ATOM 693 C CA . GLY A 1 88 ? -6.228 8.498 13.374 1.00 84.88 88 GLY A CA 1
ATOM 694 C C . GLY A 1 88 ? -4.932 8.270 14.152 1.00 84.88 88 GLY A C 1
ATOM 695 O O . GLY A 1 88 ? -4.837 8.606 15.333 1.00 84.88 88 GLY A O 1
ATOM 696 N N . LEU A 1 89 ? -3.905 7.729 13.491 1.00 87.88 89 LEU A N 1
ATOM 697 C CA . LEU A 1 89 ? -2.597 7.507 14.124 1.00 87.88 89 LEU A CA 1
ATOM 698 C C . LEU A 1 89 ? -1.867 8.824 14.414 1.00 87.88 89 LEU A C 1
ATOM 700 O O . LEU A 1 89 ? -1.125 8.923 15.393 1.00 87.88 89 LEU A O 1
ATOM 704 N N . ALA A 1 90 ? -2.100 9.846 13.592 1.00 78.81 90 ALA A N 1
ATOM 705 C CA . ALA A 1 90 ? -1.479 11.152 13.758 1.00 78.81 90 ALA A CA 1
ATOM 706 C C . ALA A 1 90 ? -2.057 11.966 14.917 1.00 78.81 90 ALA A C 1
ATOM 708 O O . ALA A 1 90 ? -1.290 12.577 15.656 1.00 78.81 90 ALA A O 1
ATOM 709 N N . GLU A 1 91 ? -3.376 11.935 15.122 1.00 78.81 91 GLU A N 1
ATOM 710 C CA . GLU A 1 91 ? -4.045 12.598 16.250 1.00 78.81 91 GLU A CA 1
ATOM 711 C C . GLU A 1 91 ? -3.544 12.052 17.593 1.00 78.81 91 GLU A C 1
ATOM 713 O O . GLU A 1 91 ? -3.379 12.801 18.550 1.00 78.81 91 GLU A O 1
ATOM 718 N N . ARG A 1 92 ? -3.207 10.756 17.654 1.00 79.06 92 ARG A N 1
ATOM 719 C CA . ARG A 1 92 ? -2.603 10.142 18.847 1.00 79.06 92 ARG A CA 1
ATOM 720 C C . ARG A 1 92 ? -1.099 10.388 18.992 1.00 79.06 92 ARG A C 1
ATOM 722 O O . ARG A 1 92 ? -0.498 9.882 19.934 1.00 79.06 92 ARG A O 1
ATOM 729 N N . GLY A 1 93 ? -0.475 11.104 18.057 1.00 80.75 93 GLY A N 1
ATOM 730 C CA . GLY A 1 93 ? 0.973 11.314 18.038 1.00 80.75 93 GLY A CA 1
ATOM 731 C C . GLY A 1 93 ? 1.787 10.038 17.795 1.00 80.75 93 GLY A C 1
ATOM 732 O O . GLY A 1 93 ? 2.995 10.047 18.015 1.00 80.75 93 GLY A O 1
ATOM 733 N N . LEU A 1 94 ? 1.146 8.952 17.343 1.00 82.25 94 LEU A N 1
ATOM 734 C CA . LEU A 1 94 ? 1.786 7.651 17.124 1.00 82.25 94 LEU A CA 1
ATOM 735 C C . LEU A 1 94 ? 2.601 7.655 15.833 1.00 82.25 94 LEU A C 1
ATOM 737 O O . LEU A 1 94 ? 3.703 7.128 15.786 1.00 82.25 94 LEU A O 1
ATOM 741 N N . LEU A 1 95 ? 2.091 8.320 14.796 1.00 76.88 95 LEU A N 1
ATOM 742 C CA . LEU A 1 95 ? 2.830 8.591 13.570 1.00 76.88 95 LEU A CA 1
ATOM 743 C C . LEU A 1 95 ? 2.802 10.088 13.301 1.00 76.88 95 LEU A C 1
ATOM 745 O O . LEU A 1 95 ? 1.742 10.705 13.293 1.00 76.88 95 LEU A O 1
ATOM 749 N N . ARG A 1 96 ? 3.947 10.693 12.975 1.00 66.38 96 ARG A N 1
ATOM 750 C CA . ARG A 1 96 ? 3.899 12.014 12.333 1.00 66.38 96 ARG A CA 1
ATOM 751 C C . ARG A 1 96 ? 3.261 11.799 10.956 1.00 66.38 96 ARG A C 1
ATOM 753 O O . ARG A 1 96 ? 3.857 11.124 10.120 1.00 66.38 96 ARG A O 1
ATOM 760 N N . SER A 1 97 ? 2.054 12.324 10.733 1.00 53.16 97 SER A N 1
ATOM 761 C CA . SER A 1 97 ? 1.218 12.110 9.528 1.00 53.16 97 SER A CA 1
ATOM 762 C C . SER A 1 97 ? 1.960 12.286 8.196 1.00 53.16 97 SER A C 1
ATOM 764 O O . SER A 1 97 ? 1.600 11.668 7.190 1.00 53.16 97 SER A O 1
ATOM 766 N N . SER A 1 98 ? 3.024 13.089 8.178 1.00 57.66 98 SER A N 1
ATOM 767 C CA . SER A 1 98 ? 3.881 13.348 7.020 1.00 57.66 98 SER A CA 1
ATOM 768 C C . SER A 1 98 ? 4.940 12.277 6.730 1.00 57.66 98 SER A C 1
ATOM 770 O O . SER A 1 98 ? 5.608 12.383 5.705 1.00 57.66 98 SER A O 1
ATOM 772 N N . LYS A 1 99 ? 5.109 11.257 7.583 1.00 73.62 99 LYS A N 1
ATOM 773 C CA . LYS A 1 99 ? 6.177 10.262 7.419 1.00 73.62 99 LYS A CA 1
ATOM 774 C C . LYS A 1 99 ? 5.832 9.197 6.378 1.00 73.62 99 LYS A C 1
ATOM 776 O O . LYS A 1 99 ? 6.513 9.109 5.376 1.00 73.62 99 LYS A O 1
ATOM 781 N N . LEU A 1 100 ? 4.762 8.417 6.528 1.00 85.19 100 LEU A N 1
ATOM 782 C CA . LEU A 1 100 ? 4.557 7.291 5.596 1.00 85.19 100 LEU A CA 1
ATOM 783 C C . LEU A 1 100 ? 4.175 7.742 4.164 1.00 85.19 100 LEU A C 1
ATOM 785 O O . LEU A 1 100 ? 3.290 8.596 4.025 1.00 85.19 100 LEU A O 1
ATOM 789 N N . PRO A 1 101 ? 4.757 7.167 3.094 1.00 86.19 101 PRO A N 1
ATOM 790 C CA . PRO A 1 101 ? 4.403 7.512 1.716 1.00 86.19 101 PRO A CA 1
ATOM 791 C C . PRO A 1 101 ? 2.951 7.160 1.380 1.00 86.19 101 PRO A C 1
ATOM 793 O O . PRO A 1 101 ? 2.512 6.029 1.574 1.00 86.19 101 PRO A O 1
ATOM 796 N N . SER A 1 102 ? 2.198 8.115 0.824 1.00 87.56 102 SER A N 1
ATOM 797 C CA . SER A 1 102 ? 0.799 7.890 0.422 1.00 87.56 102 SER A CA 1
ATOM 798 C C . SER A 1 102 ? 0.647 6.774 -0.612 1.00 87.56 102 SER A C 1
ATOM 800 O O . SER A 1 102 ? -0.335 6.041 -0.540 1.00 87.56 102 SER A O 1
ATOM 802 N N . VAL A 1 103 ? 1.614 6.650 -1.527 1.00 89.12 103 VAL A N 1
ATOM 803 C CA . VAL A 1 103 ? 1.666 5.579 -2.533 1.00 89.12 103 VAL A CA 1
ATOM 804 C C . VAL A 1 103 ? 1.806 4.220 -1.852 1.00 89.12 103 VAL A C 1
ATOM 806 O O . VAL A 1 103 ? 1.061 3.304 -2.162 1.00 89.12 103 VAL A O 1
ATOM 809 N N . ALA A 1 104 ? 2.680 4.085 -0.853 1.00 92.25 104 ALA A N 1
ATOM 810 C CA . ALA A 1 104 ? 2.858 2.815 -0.152 1.00 92.25 104 ALA A CA 1
ATOM 811 C C . ALA A 1 104 ? 1.574 2.354 0.565 1.00 92.25 104 ALA A C 1
ATOM 813 O O . ALA A 1 104 ? 1.190 1.193 0.452 1.00 92.25 104 ALA A O 1
ATOM 814 N N . LEU A 1 105 ? 0.869 3.273 1.241 1.00 94.19 105 LEU A N 1
ATOM 815 C CA . LEU A 1 105 ? -0.417 2.975 1.893 1.00 94.19 105 LEU A CA 1
ATOM 816 C C . LEU A 1 105 ? -1.480 2.510 0.894 1.00 94.19 105 LEU A C 1
ATOM 818 O O . LEU A 1 105 ? -2.287 1.639 1.195 1.00 94.19 105 LEU A O 1
ATOM 822 N N . GLU A 1 106 ? -1.485 3.107 -0.290 1.00 95.00 106 GLU A N 1
ATOM 823 C CA . GLU A 1 106 ? -2.390 2.748 -1.370 1.00 95.00 106 GLU A CA 1
ATOM 824 C C . GLU A 1 106 ? -2.086 1.360 -1.938 1.00 95.00 106 GLU A C 1
ATOM 826 O O . GLU A 1 106 ? -2.996 0.542 -2.049 1.00 95.00 106 GLU A O 1
ATOM 831 N N . LEU A 1 107 ? -0.813 1.048 -2.190 1.00 96.62 107 LEU A N 1
ATOM 832 C CA . LEU A 1 107 ? -0.397 -0.257 -2.709 1.00 96.62 107 LEU A CA 1
ATOM 833 C C . LEU A 1 107 ? -0.694 -1.408 -1.740 1.00 96.62 107 LEU A C 1
ATOM 835 O O . LEU A 1 107 ? -1.110 -2.473 -2.191 1.00 96.62 107 LEU A O 1
ATOM 839 N N . ILE A 1 108 ? -0.564 -1.195 -0.424 1.00 97.44 108 ILE A N 1
ATOM 840 C CA . ILE A 1 108 ? -0.959 -2.189 0.593 1.00 97.44 108 ILE A CA 1
ATOM 841 C C . ILE A 1 108 ? -2.436 -2.573 0.428 1.00 97.44 108 ILE A C 1
ATOM 843 O O . ILE A 1 108 ? -2.782 -3.755 0.420 1.00 97.44 108 ILE A O 1
ATOM 847 N N . VAL A 1 109 ? -3.311 -1.576 0.271 1.00 96.81 109 VAL A N 1
ATOM 848 C CA . VAL A 1 109 ? -4.759 -1.797 0.177 1.00 96.81 109 VAL A CA 1
ATOM 849 C C . VAL A 1 109 ? -5.154 -2.375 -1.176 1.00 96.81 109 VAL A C 1
ATOM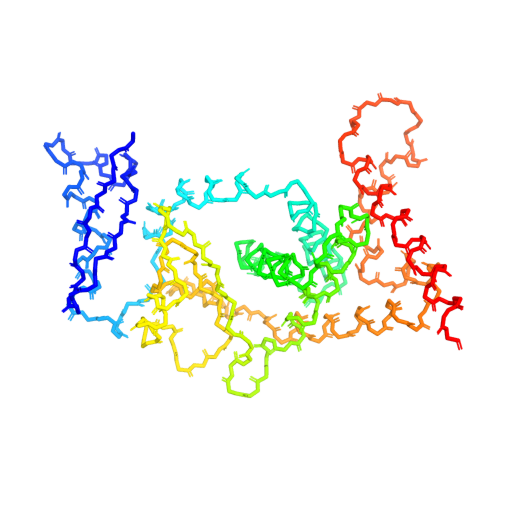 851 O O . VAL A 1 109 ? -5.977 -3.284 -1.228 1.00 96.81 109 VAL A O 1
ATOM 854 N N . LEU A 1 110 ? -4.564 -1.892 -2.269 1.00 96.50 110 LEU A N 1
ATOM 855 C CA . LEU A 1 110 ? -4.825 -2.450 -3.593 1.00 96.50 110 LEU A CA 1
ATOM 856 C C . LEU A 1 110 ? -4.374 -3.914 -3.677 1.00 96.50 110 LEU A C 1
ATOM 858 O O . LEU A 1 110 ? -5.100 -4.736 -4.230 1.00 96.50 110 LEU A O 1
ATOM 862 N N . ASN A 1 111 ? -3.232 -4.274 -3.078 1.00 96.38 111 ASN A N 1
ATOM 863 C CA . ASN A 1 111 ? -2.789 -5.670 -3.035 1.00 96.38 111 ASN A CA 1
ATOM 864 C C . ASN A 1 111 ? -3.781 -6.538 -2.249 1.00 96.38 111 ASN A C 1
ATOM 866 O O . ASN A 1 111 ? -4.195 -7.590 -2.726 1.00 96.38 111 ASN A O 1
ATOM 870 N N . ALA A 1 112 ? -4.233 -6.056 -1.088 1.00 95.75 112 ALA A N 1
ATOM 871 C CA . ALA A 1 112 ? -5.273 -6.720 -0.308 1.00 95.75 112 ALA A CA 1
ATOM 872 C C . ALA A 1 112 ? -6.595 -6.868 -1.085 1.00 95.75 112 ALA A C 1
ATOM 874 O O . ALA A 1 112 ? -7.266 -7.890 -0.977 1.00 95.75 112 ALA A O 1
ATOM 875 N N . PHE A 1 113 ? -6.971 -5.871 -1.889 1.00 93.94 113 PHE A N 1
ATOM 876 C CA . PHE A 1 113 ? -8.168 -5.928 -2.726 1.00 93.94 113 PHE A CA 1
ATOM 877 C C . PHE A 1 113 ? -8.070 -7.018 -3.796 1.00 93.94 113 PHE A C 1
ATOM 879 O O . PHE A 1 113 ? -9.036 -7.754 -4.000 1.00 93.94 113 PHE A O 1
ATOM 886 N N . VAL A 1 114 ? -6.921 -7.128 -4.468 1.00 92.00 114 VAL A N 1
ATOM 887 C CA . VAL A 1 114 ? -6.677 -8.166 -5.480 1.00 92.00 114 VAL A CA 1
ATOM 888 C C . VAL A 1 114 ? -6.755 -9.556 -4.851 1.00 92.00 114 VAL A C 1
ATOM 890 O O . VAL A 1 114 ? -7.466 -10.410 -5.373 1.00 92.00 114 VAL A O 1
ATOM 893 N N . GLU A 1 115 ? -6.099 -9.767 -3.707 1.00 90.06 115 GLU A N 1
ATOM 894 C CA . GLU A 1 115 ? -6.141 -11.047 -2.986 1.00 90.06 115 GLU A CA 1
ATOM 895 C C . GLU A 1 115 ? -7.577 -11.445 -2.614 1.00 90.06 115 GLU A C 1
ATOM 897 O O . GLU A 1 115 ? -8.027 -12.538 -2.954 1.00 90.06 115 GLU A O 1
ATOM 902 N N . GLU A 1 116 ? -8.342 -10.525 -2.024 1.00 89.75 116 GLU A N 1
ATOM 903 C CA . GLU A 1 116 ? -9.743 -10.771 -1.660 1.00 89.75 116 GLU A CA 1
ATOM 904 C C . GLU A 1 116 ? -10.650 -11.011 -2.873 1.00 89.75 116 GLU A C 1
ATOM 906 O O . GLU A 1 116 ? -11.608 -11.786 -2.800 1.00 89.75 116 GLU A O 1
ATOM 911 N N . SER A 1 117 ? -10.376 -10.344 -3.994 1.00 84.81 117 SER A N 1
ATOM 912 C CA . SER A 1 117 ? -11.159 -10.495 -5.223 1.00 84.81 117 SER A CA 1
ATOM 913 C C . SER A 1 117 ? -10.914 -11.847 -5.892 1.00 84.81 117 SER A C 1
ATOM 915 O O . SER A 1 117 ? -11.857 -12.432 -6.416 1.00 84.81 117 SER A O 1
ATOM 917 N N . CYS A 1 118 ? -9.685 -12.366 -5.835 1.00 79.50 118 CYS A N 1
ATOM 918 C CA . CYS A 1 118 ? -9.349 -13.702 -6.330 1.00 79.50 118 CYS A CA 1
ATOM 919 C C . CYS A 1 118 ? -9.949 -14.816 -5.458 1.00 79.50 118 CYS A C 1
ATOM 921 O O . CYS A 1 118 ? -10.388 -15.836 -5.982 1.00 79.50 118 CYS A O 1
ATOM 923 N N . GLU A 1 119 ? -9.995 -14.620 -4.136 1.00 73.94 119 GLU A N 1
ATOM 924 C CA . GLU A 1 119 ? -10.581 -15.583 -3.191 1.00 73.94 119 GLU A CA 1
ATOM 925 C C . GLU A 1 119 ? -12.130 -15.582 -3.242 1.00 73.94 119 GLU A C 1
ATOM 927 O O . GLU A 1 119 ? -12.783 -16.583 -2.940 1.00 73.94 119 GLU A O 1
ATOM 932 N N . SER A 1 120 ? -12.745 -14.478 -3.683 1.00 63.28 120 SER A N 1
ATOM 933 C CA . SER A 1 120 ? -14.202 -14.321 -3.769 1.00 63.28 120 SER A CA 1
ATOM 934 C C . SER A 1 120 ? -14.772 -14.897 -5.076 1.00 63.28 120 SER A C 1
ATOM 936 O O . SER A 1 120 ? -15.069 -14.170 -6.024 1.00 63.28 120 SER A O 1
ATOM 938 N N . SER A 1 121 ? -15.003 -16.211 -5.117 1.00 49.44 121 SER A N 1
ATOM 939 C CA . SER A 1 121 ? -15.767 -16.865 -6.193 1.00 49.44 121 SER A CA 1
ATOM 940 C C . SER A 1 121 ? -17.264 -16.516 -6.094 1.00 49.44 121 SER A C 1
ATOM 942 O O . SER A 1 121 ? -18.051 -17.279 -5.545 1.00 49.44 121 SER A O 1
ATOM 944 N N . GLY A 1 122 ? -17.670 -15.354 -6.615 1.00 44.97 122 GLY A N 1
ATOM 945 C CA . GLY A 1 122 ? -19.081 -14.998 -6.820 1.00 44.97 122 GLY A CA 1
ATOM 946 C C . GLY A 1 122 ? -19.662 -13.966 -5.844 1.00 44.97 122 GLY A C 1
ATOM 947 O O . GLY A 1 122 ? -19.782 -14.196 -4.644 1.00 44.97 122 GLY A O 1
ATOM 948 N N . GLY A 1 123 ? -20.111 -12.840 -6.408 1.00 45.09 123 GLY A N 1
ATOM 949 C CA . GLY A 1 123 ? -20.988 -11.863 -5.757 1.00 45.09 123 GLY A CA 1
ATOM 950 C C . GLY A 1 123 ? -20.295 -10.582 -5.282 1.00 45.09 123 GLY A C 1
ATOM 951 O O . GLY A 1 123 ? -19.475 -10.588 -4.367 1.00 45.09 123 GLY A O 1
ATOM 952 N N . PHE A 1 124 ? -20.697 -9.444 -5.860 1.00 47.25 124 PHE A N 1
ATOM 953 C CA . PHE A 1 124 ? -20.388 -8.121 -5.319 1.00 47.25 124 PHE A CA 1
ATOM 954 C C . PHE A 1 124 ? -21.057 -8.000 -3.947 1.00 47.25 124 PHE A C 1
ATOM 956 O O . PHE A 1 124 ? -22.283 -8.002 -3.846 1.00 47.25 124 PHE A O 1
ATOM 963 N N . SER A 1 125 ? -20.272 -7.909 -2.880 1.00 54.34 125 SER A N 1
ATOM 964 C CA . SER A 1 125 ? -20.813 -7.796 -1.530 1.00 54.34 125 SER A CA 1
ATOM 965 C C . SER A 1 125 ? -20.165 -6.625 -0.818 1.00 54.34 125 SER A C 1
ATOM 967 O O . SER A 1 125 ? -18.958 -6.422 -0.904 1.00 54.34 125 SER A O 1
ATOM 969 N N . ARG A 1 126 ? -20.960 -5.862 -0.062 1.00 54.47 126 ARG A N 1
ATOM 970 C CA . ARG A 1 126 ? -20.473 -4.816 0.858 1.00 54.47 126 ARG A CA 1
ATOM 971 C C . ARG A 1 126 ? -19.450 -5.363 1.866 1.00 54.47 126 ARG A C 1
ATOM 973 O O . ARG A 1 126 ? -18.678 -4.591 2.422 1.00 54.47 126 ARG A O 1
ATOM 980 N N . SER A 1 127 ? -19.390 -6.685 2.039 1.00 71.81 127 SER A N 1
ATOM 981 C CA . SER A 1 127 ? -18.320 -7.361 2.767 1.00 71.81 127 SER A CA 1
ATOM 982 C C . SER A 1 127 ? -16.943 -7.220 2.110 1.00 71.81 127 SER A C 1
ATOM 984 O O . SER A 1 127 ? -15.962 -7.269 2.833 1.00 71.81 127 SER A O 1
ATOM 986 N N . LEU A 1 128 ? -16.833 -7.002 0.793 1.00 81.06 128 LEU A N 1
ATOM 987 C CA . LEU A 1 128 ? -15.545 -6.872 0.103 1.00 81.06 128 LEU A CA 1
ATOM 988 C C . LEU A 1 128 ? -14.762 -5.656 0.597 1.00 81.06 128 LEU A C 1
ATOM 990 O O . LEU A 1 128 ? -13.588 -5.785 0.894 1.00 81.06 128 LEU A O 1
ATOM 994 N N . LEU A 1 129 ? -15.417 -4.507 0.781 1.00 83.50 129 LEU A N 1
ATOM 995 C CA . LEU A 1 129 ? -14.780 -3.312 1.343 1.00 83.50 129 LEU A CA 1
ATOM 996 C C . LEU A 1 129 ? -14.153 -3.596 2.716 1.00 83.50 129 LEU A C 1
ATOM 998 O O . LEU A 1 129 ? -12.992 -3.264 2.954 1.00 83.50 129 LEU A O 1
ATOM 1002 N N . LEU A 1 130 ? -14.928 -4.214 3.613 1.00 81.12 130 LEU A N 1
ATOM 1003 C CA . LEU A 1 130 ? -14.452 -4.550 4.948 1.00 81.12 130 LEU A CA 1
ATOM 1004 C C . LEU A 1 130 ? -13.358 -5.614 4.897 1.00 81.12 130 LEU A C 1
ATOM 1006 O O . LEU A 1 130 ? -12.331 -5.442 5.539 1.00 81.12 130 LEU A O 1
ATOM 1010 N N . ARG A 1 131 ? -13.549 -6.689 4.130 1.00 86.50 131 ARG A N 1
ATOM 1011 C CA . ARG A 1 131 ? -12.544 -7.744 3.985 1.00 86.50 131 ARG A CA 1
ATOM 1012 C C . ARG A 1 131 ? -11.241 -7.197 3.419 1.00 86.50 131 ARG A C 1
ATOM 1014 O O . ARG A 1 131 ? -10.199 -7.444 4.003 1.00 86.50 131 ARG A O 1
ATOM 1021 N N . THR A 1 132 ? -11.297 -6.356 2.387 1.00 91.25 132 THR A N 1
ATOM 1022 C CA . THR A 1 132 ? -10.130 -5.641 1.856 1.00 91.25 132 THR A CA 1
ATOM 1023 C C . THR A 1 132 ? -9.458 -4.793 2.932 1.00 91.25 132 THR A C 1
ATOM 1025 O O . THR A 1 132 ? -8.238 -4.826 3.053 1.00 91.25 132 THR A O 1
ATOM 1028 N N . PHE A 1 133 ? -10.223 -4.052 3.739 1.00 91.06 133 PHE A N 1
ATOM 1029 C CA . PHE A 1 133 ? -9.655 -3.263 4.833 1.00 91.06 133 PHE A CA 1
ATOM 1030 C C . PHE A 1 133 ? -8.987 -4.146 5.900 1.00 91.06 133 PHE A C 1
ATOM 1032 O O . PHE A 1 133 ? -7.867 -3.862 6.313 1.00 91.06 133 PHE A O 1
ATOM 1039 N N . LEU A 1 134 ? -9.631 -5.241 6.309 1.00 91.25 134 LEU A N 1
ATOM 1040 C CA . LEU A 1 134 ? -9.081 -6.200 7.270 1.00 91.25 134 LEU A CA 1
ATOM 1041 C C . LEU A 1 134 ? -7.830 -6.895 6.729 1.00 91.25 134 LEU A C 1
ATOM 1043 O O . LEU A 1 134 ? -6.832 -6.968 7.434 1.00 91.25 134 LEU A O 1
ATOM 1047 N N . ARG A 1 135 ? -7.845 -7.318 5.464 1.00 94.56 135 ARG A N 1
ATOM 1048 C CA . ARG A 1 135 ? -6.693 -7.904 4.775 1.00 94.56 135 ARG A CA 1
ATOM 1049 C C . ARG A 1 135 ? -5.553 -6.897 4.645 1.00 94.56 135 ARG A C 1
ATOM 1051 O O . ARG A 1 135 ? -4.398 -7.261 4.824 1.00 94.56 135 ARG A O 1
ATOM 1058 N N . ALA A 1 136 ? -5.854 -5.619 4.412 1.00 96.69 136 ALA A N 1
ATOM 1059 C CA . ALA A 1 136 ? -4.851 -4.557 4.420 1.00 96.69 136 ALA A CA 1
ATOM 1060 C C . ALA A 1 136 ? -4.227 -4.362 5.812 1.00 96.69 136 ALA A C 1
ATOM 1062 O O . ALA A 1 136 ? -3.017 -4.163 5.900 1.00 96.69 136 ALA A O 1
ATOM 1063 N N . LEU A 1 137 ? -5.012 -4.464 6.895 1.00 96.12 137 LEU A N 1
ATOM 1064 C CA . LEU A 1 137 ? -4.477 -4.492 8.263 1.00 96.12 137 LEU A CA 1
ATOM 1065 C C . LEU A 1 137 ? -3.610 -5.733 8.497 1.00 96.12 137 LEU A C 1
ATOM 1067 O O . LEU A 1 137 ? -2.521 -5.604 9.046 1.00 96.12 137 LEU A O 1
ATOM 1071 N N . ASP A 1 138 ? -4.044 -6.906 8.037 1.00 95.75 138 ASP A N 1
ATOM 1072 C CA . ASP A 1 138 ? -3.300 -8.160 8.185 1.00 95.75 138 ASP A CA 1
ATOM 1073 C C . ASP A 1 138 ? -1.967 -8.107 7.400 1.00 95.75 138 ASP A C 1
ATOM 1075 O O . ASP A 1 138 ? -0.928 -8.548 7.890 1.00 95.75 138 ASP A O 1
ATOM 1079 N N . THR A 1 139 ? -1.935 -7.491 6.216 1.00 96.69 139 THR A N 1
ATOM 1080 C CA . THR A 1 139 ? -0.693 -7.211 5.473 1.00 96.69 139 THR A CA 1
ATOM 1081 C C . THR A 1 139 ? 0.180 -6.196 6.203 1.00 96.69 139 THR A C 1
ATOM 1083 O O . THR A 1 139 ? 1.359 -6.461 6.422 1.00 96.69 139 THR A O 1
ATOM 1086 N N . ALA A 1 140 ? -0.388 -5.066 6.637 1.00 96.31 140 ALA A N 1
ATOM 1087 C CA . ALA A 1 140 ? 0.349 -4.030 7.356 1.00 96.31 140 ALA A CA 1
ATOM 1088 C C . ALA A 1 140 ? 0.968 -4.553 8.659 1.00 96.31 140 ALA A C 1
ATOM 1090 O O . ALA A 1 140 ? 2.095 -4.196 8.986 1.00 96.31 140 ALA A O 1
ATOM 1091 N N . SER A 1 141 ? 0.258 -5.438 9.365 1.00 96.44 141 SER A N 1
ATOM 1092 C CA . SER A 1 141 ? 0.681 -6.027 10.637 1.00 96.44 141 SER A CA 1
ATOM 1093 C C . SER A 1 141 ? 1.936 -6.892 10.561 1.00 96.44 141 SER A C 1
ATOM 1095 O O . SER A 1 141 ? 2.524 -7.168 11.604 1.00 96.44 141 SER A O 1
ATOM 1097 N N . ARG A 1 142 ? 2.321 -7.304 9.346 1.00 95.25 142 ARG A N 1
ATOM 1098 C CA . ARG A 1 142 ? 3.444 -8.205 9.067 1.00 95.25 142 ARG A CA 1
ATOM 1099 C C . ARG A 1 142 ? 4.613 -7.518 8.357 1.00 95.25 142 ARG A C 1
ATOM 1101 O O . ARG A 1 142 ? 5.602 -8.166 8.040 1.00 95.25 142 ARG A O 1
ATOM 1108 N N . LEU A 1 143 ? 4.513 -6.216 8.069 1.00 92.19 143 LEU A N 1
ATOM 1109 C CA . LEU A 1 143 ? 5.546 -5.477 7.325 1.00 92.19 143 LEU A CA 1
ATOM 1110 C C . LEU A 1 143 ? 6.882 -5.361 8.076 1.00 92.19 143 LEU A C 1
ATOM 1112 O O . LEU A 1 143 ? 7.903 -5.115 7.441 1.00 92.19 143 LEU A O 1
ATOM 1116 N N . ASP A 1 144 ? 6.878 -5.509 9.401 1.00 89.56 144 ASP A N 1
ATOM 1117 C CA . ASP A 1 144 ? 8.066 -5.451 10.258 1.00 89.56 144 ASP A CA 1
ATOM 1118 C C . ASP A 1 144 ? 8.590 -6.841 10.669 1.00 89.56 144 ASP A C 1
ATOM 1120 O O . ASP A 1 144 ? 9.470 -6.936 11.525 1.00 89.56 144 ASP A O 1
ATOM 1124 N N . GLU A 1 145 ? 8.076 -7.924 10.072 1.00 90.31 145 GLU A N 1
ATOM 1125 C 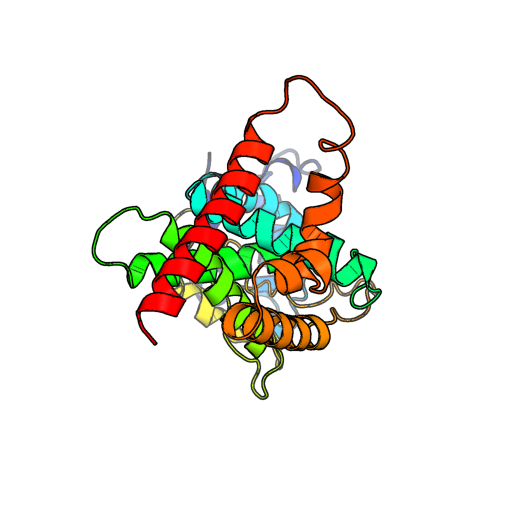CA . GLU A 1 145 ? 8.510 -9.283 10.401 1.00 90.31 145 GLU A CA 1
ATOM 1126 C C . GLU A 1 145 ? 9.978 -9.549 10.001 1.00 90.31 145 GLU A C 1
ATOM 1128 O O . GLU A 1 145 ? 10.432 -9.117 8.930 1.00 90.31 145 GLU A O 1
ATOM 1133 N N . PRO A 1 146 ? 10.728 -10.326 10.813 1.00 82.19 146 PRO A N 1
ATOM 1134 C CA . PRO A 1 146 ? 12.069 -10.781 10.457 1.00 82.19 146 PRO A CA 1
ATOM 1135 C C . PRO A 1 146 ? 12.075 -11.500 9.101 1.00 82.19 146 PRO A C 1
ATOM 1137 O O . PRO A 1 146 ? 11.276 -12.402 8.866 1.00 82.19 146 PRO A O 1
ATOM 1140 N N . GLY A 1 147 ? 12.984 -11.108 8.206 1.00 78.81 147 GLY A N 1
ATOM 1141 C CA . GLY A 1 147 ? 13.014 -11.605 6.822 1.00 78.81 147 GLY A CA 1
ATOM 1142 C C . GLY A 1 147 ? 12.262 -10.726 5.814 1.00 78.81 147 GLY A C 1
ATOM 1143 O O . GLY A 1 147 ? 12.218 -11.065 4.634 1.00 78.81 147 GLY A O 1
ATOM 1144 N N . GLY A 1 148 ? 11.726 -9.581 6.251 1.00 75.62 148 GLY A N 1
ATOM 1145 C CA . GLY A 1 148 ? 11.180 -8.535 5.382 1.00 75.62 148 GLY A CA 1
ATOM 1146 C C . GLY A 1 148 ? 9.669 -8.592 5.153 1.00 75.62 148 GLY A C 1
ATOM 1147 O O . GLY A 1 148 ? 9.157 -7.781 4.378 1.00 75.62 148 GLY A O 1
ATOM 1148 N N . GLY A 1 149 ? 8.966 -9.502 5.835 1.00 86.62 149 GLY A N 1
ATOM 1149 C CA . GLY A 1 149 ? 7.509 -9.606 5.790 1.00 86.62 149 GLY A CA 1
ATOM 1150 C C . GLY A 1 149 ? 6.943 -9.946 4.402 1.00 86.62 149 GLY A C 1
ATOM 1151 O O . GLY A 1 149 ? 7.647 -10.486 3.543 1.00 86.62 149 GLY A O 1
ATOM 1152 N N . PRO A 1 150 ? 5.650 -9.660 4.158 1.00 91.81 150 PRO A N 1
ATOM 1153 C CA . PRO A 1 150 ? 5.033 -9.884 2.858 1.00 91.81 150 PRO A CA 1
ATOM 1154 C C . PRO A 1 150 ? 5.561 -8.895 1.809 1.00 91.81 150 PRO A C 1
ATOM 1156 O O . PRO A 1 150 ? 5.692 -7.698 2.068 1.00 91.81 150 PRO A O 1
ATOM 1159 N N . VAL A 1 151 ? 5.783 -9.386 0.586 1.00 94.69 151 VAL A N 1
ATOM 1160 C CA . VAL A 1 151 ? 6.070 -8.537 -0.579 1.00 94.69 151 VAL A CA 1
ATOM 1161 C C . VAL A 1 151 ? 4.754 -7.990 -1.129 1.00 94.69 151 VAL A C 1
ATOM 1163 O O . VAL A 1 151 ? 3.923 -8.736 -1.645 1.00 94.69 151 VAL A O 1
ATOM 1166 N N . VAL A 1 152 ? 4.568 -6.675 -1.041 1.00 96.56 152 VAL A N 1
ATOM 1167 C CA . VAL A 1 152 ? 3.420 -5.971 -1.620 1.00 96.56 152 VAL A CA 1
ATOM 1168 C C . VAL A 1 152 ? 3.757 -5.605 -3.062 1.00 96.56 152 VAL A C 1
ATOM 1170 O O . VAL A 1 152 ? 4.565 -4.710 -3.318 1.00 96.56 152 VAL A O 1
ATOM 1173 N N . MET A 1 153 ? 3.133 -6.307 -4.008 1.00 95.25 153 MET A N 1
ATOM 1174 C CA . MET A 1 153 ? 3.369 -6.139 -5.441 1.00 95.25 153 MET A CA 1
ATOM 1175 C C . MET A 1 153 ? 2.092 -6.410 -6.233 1.00 95.25 153 MET A C 1
ATOM 1177 O O . MET A 1 153 ? 1.476 -7.466 -6.082 1.00 95.25 153 MET A O 1
ATOM 1181 N N . LEU A 1 154 ? 1.744 -5.474 -7.114 1.00 94.12 154 LEU A N 1
ATOM 1182 C CA . LEU A 1 154 ? 0.564 -5.526 -7.973 1.00 94.12 154 LEU A CA 1
ATOM 1183 C C . LEU A 1 154 ? 0.952 -5.835 -9.417 1.00 94.12 154 LEU A C 1
ATOM 1185 O O . LEU A 1 154 ? 1.973 -5.347 -9.893 1.00 94.12 154 LEU A O 1
ATOM 1189 N N . ASP A 1 155 ? 0.102 -6.593 -10.105 1.00 91.88 155 ASP A N 1
ATOM 1190 C CA . ASP A 1 155 ? 0.178 -6.756 -11.555 1.00 91.88 155 ASP A CA 1
ATOM 1191 C C . ASP A 1 155 ? -0.465 -5.538 -12.231 1.00 91.88 155 ASP A C 1
ATOM 1193 O O . ASP A 1 155 ? -1.661 -5.278 -12.063 1.00 91.88 155 ASP A O 1
ATOM 1197 N N . ALA A 1 156 ? 0.343 -4.769 -12.959 1.00 84.88 156 ALA A N 1
ATOM 1198 C CA . ALA A 1 156 ? -0.116 -3.614 -13.726 1.00 84.88 156 ALA A CA 1
ATOM 1199 C C . ALA A 1 156 ? -0.243 -3.903 -15.229 1.00 84.88 156 ALA A C 1
ATOM 1201 O O . ALA A 1 156 ? -0.637 -3.012 -15.989 1.00 84.88 156 ALA A O 1
ATOM 1202 N N . GLY A 1 157 ? 0.080 -5.125 -15.668 1.00 79.81 157 GLY A N 1
ATOM 1203 C CA . GLY A 1 157 ? 0.030 -5.553 -17.060 1.00 79.81 157 GLY A CA 1
ATOM 1204 C C . GLY A 1 157 ? 0.655 -4.529 -18.005 1.00 79.81 157 GLY A C 1
ATOM 1205 O O . GLY A 1 157 ? 1.770 -4.071 -17.794 1.00 79.81 157 GLY A O 1
ATOM 1206 N N . ALA A 1 158 ? -0.105 -4.117 -19.021 1.00 75.44 158 ALA A N 1
ATOM 1207 C CA . ALA A 1 158 ? 0.354 -3.173 -20.040 1.00 75.44 158 ALA A CA 1
ATOM 1208 C C . ALA A 1 158 ? 0.686 -1.762 -19.517 1.00 75.44 158 ALA A C 1
ATOM 1210 O O . ALA A 1 158 ? 1.242 -0.969 -20.263 1.00 75.44 158 ALA A O 1
ATOM 1211 N N . LEU A 1 159 ? 0.323 -1.397 -18.284 1.00 75.19 159 LEU A N 1
ATOM 1212 C CA . LEU A 1 159 ? 0.749 -0.122 -17.697 1.00 75.19 159 LEU A CA 1
ATOM 1213 C C . LEU A 1 159 ? 2.081 -0.232 -16.948 1.00 75.19 159 LEU A C 1
ATOM 1215 O O . LEU A 1 159 ? 2.657 0.804 -16.624 1.00 75.19 159 LEU A O 1
ATOM 1219 N N . GLY A 1 160 ? 2.552 -1.446 -16.658 1.00 79.88 160 GLY A N 1
ATOM 1220 C CA . GLY A 1 160 ? 3.750 -1.699 -15.867 1.00 79.88 160 GLY A CA 1
ATOM 1221 C C . GLY A 1 160 ? 4.292 -3.103 -16.107 1.00 79.88 160 GLY A C 1
ATOM 1222 O O . GLY A 1 160 ? 4.787 -3.392 -17.191 1.00 79.88 160 GLY A O 1
ATOM 1223 N N . TYR A 1 161 ? 4.242 -3.955 -15.085 1.00 79.56 161 TYR A N 1
ATOM 1224 C CA . TYR A 1 161 ? 4.787 -5.312 -15.148 1.00 79.56 161 TYR A CA 1
ATOM 1225 C C . TYR A 1 161 ? 3.902 -6.318 -14.402 1.00 79.56 161 TYR A C 1
ATOM 1227 O O . TYR A 1 161 ? 3.098 -5.950 -13.537 1.00 79.56 161 TYR A O 1
ATOM 1235 N N . ARG A 1 162 ? 4.078 -7.601 -14.725 1.00 85.69 162 ARG A N 1
ATOM 1236 C CA . ARG A 1 162 ? 3.488 -8.737 -14.004 1.00 85.69 162 ARG A CA 1
ATOM 1237 C C . ARG A 1 162 ? 4.366 -9.178 -12.849 1.00 85.69 162 ARG A C 1
ATOM 1239 O O . ARG A 1 162 ? 5.585 -9.036 -12.893 1.00 85.69 162 ARG A O 1
ATOM 1246 N N . ARG A 1 163 ? 3.779 -9.809 -11.832 1.00 87.75 163 ARG A N 1
ATOM 1247 C CA . ARG A 1 163 ? 4.508 -10.222 -10.620 1.00 87.75 163 ARG A CA 1
ATOM 1248 C C . ARG A 1 163 ? 5.798 -11.002 -10.918 1.00 87.75 163 ARG A C 1
ATOM 1250 O O . ARG A 1 163 ? 6.827 -10.708 -10.312 1.00 87.75 163 ARG A O 1
ATOM 1257 N N . GLU A 1 164 ? 5.781 -11.939 -11.868 1.00 87.19 164 GLU A N 1
ATOM 1258 C CA . GLU A 1 164 ? 6.968 -12.735 -12.214 1.00 87.19 164 GLU A CA 1
ATOM 1259 C C . GLU A 1 164 ? 8.098 -11.899 -12.832 1.00 87.19 164 GLU A C 1
ATOM 1261 O O . GLU A 1 164 ? 9.274 -12.236 -12.693 1.00 87.19 164 GLU A O 1
ATOM 1266 N N . GLU A 1 165 ? 7.756 -10.817 -13.529 1.00 81.25 165 GLU A N 1
ATOM 1267 C CA . GLU A 1 165 ? 8.716 -9.881 -14.117 1.00 81.25 165 GLU A CA 1
ATOM 1268 C C . GLU A 1 165 ? 9.316 -8.988 -13.034 1.00 81.25 165 GLU A C 1
ATOM 1270 O O . GLU A 1 165 ? 10.528 -8.776 -13.020 1.00 81.25 165 GLU A O 1
ATOM 1275 N N . GLY A 1 166 ? 8.489 -8.540 -12.085 1.00 83.38 166 GLY A N 1
ATOM 1276 C CA . GLY A 1 166 ? 8.917 -7.741 -10.941 1.00 83.38 166 GLY A CA 1
ATOM 1277 C C . GLY A 1 166 ? 9.947 -8.459 -10.078 1.00 83.38 166 GLY A C 1
ATOM 1278 O O . GLY A 1 166 ? 10.991 -7.894 -9.772 1.00 83.38 166 GLY A O 1
ATOM 1279 N N . GLU A 1 167 ? 9.705 -9.727 -9.747 1.00 87.56 167 GLU A N 1
ATOM 1280 C CA . GLU A 1 167 ? 10.598 -10.546 -8.909 1.00 87.56 167 GLU A CA 1
ATOM 1281 C C . GLU A 1 167 ? 12.030 -10.673 -9.448 1.00 87.56 167 GLU A C 1
ATOM 1283 O O . GLU A 1 167 ? 12.980 -10.833 -8.678 1.00 87.56 167 GLU A O 1
ATOM 1288 N N . ARG A 1 168 ? 12.233 -10.506 -10.760 1.00 82.94 168 ARG A N 1
ATOM 1289 C CA . ARG A 1 168 ? 13.576 -10.483 -11.367 1.00 82.94 168 ARG A CA 1
ATOM 1290 C C . ARG A 1 168 ? 14.418 -9.296 -10.888 1.00 82.94 168 ARG A C 1
ATOM 1292 O O . ARG A 1 168 ? 15.641 -9.349 -10.962 1.00 82.94 168 ARG A O 1
ATOM 1299 N N . PHE A 1 169 ? 13.779 -8.253 -10.360 1.00 81.31 169 PHE A N 1
ATOM 1300 C CA . PHE A 1 169 ? 14.413 -7.039 -9.847 1.00 81.31 169 PHE A CA 1
ATOM 1301 C C . PHE A 1 169 ? 14.599 -7.045 -8.327 1.00 81.31 169 PHE A C 1
ATOM 1303 O O . PHE A 1 169 ? 14.939 -6.010 -7.756 1.00 81.31 169 PHE A O 1
ATOM 1310 N N . ARG A 1 170 ? 14.452 -8.198 -7.659 1.00 85.44 170 ARG A N 1
ATOM 1311 C CA . ARG A 1 170 ? 14.611 -8.320 -6.200 1.00 85.44 170 ARG A CA 1
ATOM 1312 C C . ARG A 1 170 ? 15.918 -7.721 -5.668 1.00 85.44 170 ARG A C 1
ATOM 1314 O O . ARG A 1 170 ? 15.925 -7.095 -4.611 1.00 85.44 170 ARG A O 1
ATOM 1321 N N . ALA A 1 171 ? 17.008 -7.829 -6.431 1.00 80.88 171 ALA A N 1
ATOM 1322 C CA . ALA A 1 171 ? 18.304 -7.235 -6.088 1.00 80.88 171 ALA A CA 1
ATOM 1323 C C . ALA A 1 171 ? 18.272 -5.695 -5.932 1.00 80.88 171 ALA A C 1
ATOM 1325 O O . ALA A 1 171 ? 19.134 -5.129 -5.262 1.00 80.88 171 ALA A O 1
ATOM 1326 N N . CYS A 1 172 ? 17.283 -5.008 -6.513 1.00 77.38 172 CYS A N 1
ATOM 1327 C CA . CYS A 1 172 ? 17.115 -3.555 -6.427 1.00 77.38 172 CYS A CA 1
ATOM 1328 C C . CYS A 1 172 ? 16.357 -3.101 -5.166 1.00 77.38 172 CYS A C 1
ATOM 1330 O O . CYS A 1 172 ? 16.390 -1.921 -4.817 1.00 77.38 172 CYS A O 1
ATOM 1332 N N . TRP A 1 173 ? 15.657 -3.999 -4.465 1.00 83.25 173 TRP A N 1
ATOM 1333 C CA . TRP A 1 173 ? 14.711 -3.602 -3.412 1.00 83.25 173 TRP A CA 1
ATOM 1334 C C . TRP A 1 173 ? 15.368 -3.299 -2.066 1.00 83.25 173 TRP A C 1
ATOM 1336 O O . TRP A 1 173 ? 14.767 -2.615 -1.235 1.00 83.25 173 TRP A O 1
ATOM 1346 N N . GLY A 1 174 ? 16.619 -3.722 -1.883 1.00 80.38 174 GLY A N 1
ATOM 1347 C CA . GLY A 1 174 ? 17.343 -3.675 -0.615 1.00 80.38 174 GLY A CA 1
ATOM 1348 C C . GLY A 1 174 ? 17.461 -5.052 0.033 1.00 80.38 174 GLY A C 1
ATOM 1349 O O . GLY A 1 174 ? 16.797 -5.999 -0.377 1.00 80.38 174 GLY A O 1
ATOM 1350 N N . ALA A 1 175 ? 18.342 -5.156 1.028 1.00 81.12 175 ALA A N 1
ATOM 1351 C CA . ALA A 1 175 ? 18.584 -6.406 1.749 1.00 81.12 175 ALA A CA 1
ATOM 1352 C C . ALA A 1 175 ? 17.491 -6.717 2.784 1.00 81.12 175 ALA A C 1
ATOM 1354 O O . ALA A 1 175 ? 17.255 -7.881 3.093 1.00 81.12 175 ALA A O 1
ATOM 1355 N N . GLU A 1 176 ? 16.822 -5.683 3.298 1.00 82.94 176 GLU A N 1
ATOM 1356 C CA . GLU A 1 176 ? 15.822 -5.788 4.357 1.00 82.94 176 GLU A CA 1
ATOM 1357 C C . GLU A 1 176 ? 14.525 -5.094 3.935 1.00 82.94 176 GLU A C 1
ATOM 1359 O O . GLU A 1 176 ? 14.543 -4.102 3.196 1.00 82.94 176 GLU A O 1
ATOM 1364 N N . GLY A 1 177 ? 13.403 -5.662 4.379 1.00 82.75 177 GLY A N 1
ATOM 1365 C CA . GLY A 1 177 ? 12.073 -5.132 4.115 1.00 82.75 177 GLY A CA 1
ATOM 1366 C C . GLY A 1 177 ? 11.714 -3.931 5.004 1.00 82.75 177 GLY A C 1
ATOM 1367 O O . GLY A 1 177 ? 12.532 -3.471 5.803 1.00 82.75 177 GLY A O 1
ATOM 1368 N N . PRO A 1 178 ? 10.479 -3.419 4.884 1.00 90.50 178 PRO A N 1
ATOM 1369 C CA . PRO A 1 178 ? 9.400 -3.961 4.055 1.00 90.50 178 PRO A CA 1
ATOM 1370 C C . PRO A 1 178 ? 9.618 -3.795 2.547 1.00 90.50 178 PRO A C 1
ATOM 1372 O O . PRO A 1 178 ? 10.279 -2.863 2.080 1.00 90.50 178 PRO A O 1
ATOM 1375 N N . PHE A 1 179 ? 9.017 -4.698 1.772 1.00 92.25 179 PHE A N 1
ATOM 1376 C CA . PHE A 1 179 ? 9.064 -4.683 0.310 1.00 92.25 179 PHE A CA 1
ATOM 1377 C C . PHE A 1 179 ? 7.715 -4.244 -0.258 1.00 92.25 179 PHE A C 1
ATOM 1379 O O . PHE A 1 179 ? 6.800 -5.052 -0.405 1.00 92.25 179 PHE A O 1
ATOM 1386 N N . ILE A 1 180 ? 7.586 -2.955 -0.580 1.00 94.31 180 ILE A N 1
ATOM 1387 C CA . ILE A 1 180 ? 6.400 -2.407 -1.251 1.00 94.31 180 ILE A CA 1
ATOM 1388 C C . ILE A 1 180 ? 6.856 -1.870 -2.598 1.00 94.31 180 ILE A C 1
ATOM 1390 O O . ILE A 1 180 ? 7.503 -0.826 -2.666 1.00 94.31 180 ILE A O 1
ATOM 1394 N N . ILE A 1 181 ? 6.573 -2.607 -3.668 1.00 92.69 181 ILE A N 1
ATOM 1395 C CA . ILE A 1 181 ? 7.164 -2.343 -4.981 1.00 92.69 181 ILE A CA 1
ATOM 1396 C C . ILE A 1 181 ? 6.189 -1.540 -5.840 1.00 92.69 181 ILE A C 1
ATOM 1398 O O . ILE A 1 181 ? 4.997 -1.845 -5.909 1.00 92.69 181 ILE A O 1
ATOM 1402 N N . HIS A 1 182 ? 6.691 -0.477 -6.467 1.00 90.19 182 HIS A N 1
ATOM 1403 C CA . HIS A 1 182 ? 5.889 0.398 -7.311 1.00 90.19 182 HIS A CA 1
ATOM 1404 C C . HIS A 1 182 ? 5.355 -0.369 -8.533 1.00 90.19 182 HIS A C 1
ATOM 1406 O O . HIS A 1 182 ? 6.166 -0.906 -9.272 1.00 90.19 182 HIS A O 1
ATOM 1412 N N . PRO A 1 183 ? 4.047 -0.342 -8.850 1.00 89.38 183 PRO A N 1
ATOM 1413 C CA . PRO A 1 183 ? 3.433 -1.204 -9.876 1.00 89.38 183 PRO A CA 1
ATOM 1414 C C . PRO A 1 183 ? 3.911 -0.940 -11.313 1.00 89.38 183 PRO A C 1
ATOM 1416 O O . PRO A 1 183 ? 3.696 -1.752 -12.204 1.00 89.38 183 PRO A O 1
ATOM 1419 N N . ILE A 1 184 ? 4.542 0.211 -11.548 1.00 85.50 184 ILE A N 1
ATOM 1420 C CA . ILE A 1 184 ? 5.073 0.616 -12.860 1.00 85.50 184 ILE A CA 1
ATOM 1421 C C . ILE A 1 184 ? 6.604 0.513 -12.915 1.00 85.50 184 ILE A C 1
ATOM 1423 O O . ILE A 1 184 ? 7.177 0.383 -13.989 1.00 85.50 184 ILE A O 1
ATOM 1427 N N . ASP A 1 185 ? 7.282 0.580 -11.763 1.00 82.06 185 ASP A N 1
ATOM 1428 C CA . ASP A 1 185 ? 8.749 0.542 -11.691 1.00 82.06 185 ASP A CA 1
ATOM 1429 C C . ASP A 1 185 ? 9.158 -0.623 -10.777 1.00 82.06 185 ASP A C 1
ATOM 1431 O O . ASP A 1 185 ? 9.197 -0.445 -9.554 1.00 82.06 185 ASP A O 1
ATOM 1435 N N . PRO A 1 186 ? 9.490 -1.801 -11.341 1.00 82.19 186 PRO A N 1
ATOM 1436 C CA . PRO A 1 186 ? 9.816 -2.995 -10.569 1.00 82.19 186 PRO A CA 1
ATOM 1437 C C . PRO A 1 186 ? 11.113 -2.844 -9.775 1.00 82.19 186 PRO A C 1
ATOM 1439 O O . PRO A 1 186 ? 11.428 -3.698 -8.955 1.00 82.19 186 PRO A O 1
ATOM 1442 N N . THR A 1 187 ? 11.883 -1.774 -9.983 1.00 79.06 187 THR A N 1
ATOM 1443 C CA . THR A 1 187 ? 13.118 -1.503 -9.235 1.00 79.06 187 THR A CA 1
ATOM 1444 C C . THR A 1 187 ? 12.879 -0.605 -8.024 1.00 79.06 187 THR A C 1
ATOM 1446 O O . THR A 1 187 ? 13.756 -0.453 -7.172 1.00 79.06 187 THR A O 1
ATOM 1449 N N . CYS A 1 188 ? 11.694 0.002 -7.927 1.00 82.94 188 CYS A N 1
ATOM 1450 C CA . CYS A 1 188 ? 11.375 1.000 -6.922 1.00 82.94 188 CYS A CA 1
ATOM 1451 C C . CYS A 1 188 ? 10.643 0.372 -5.732 1.00 82.94 188 CYS A C 1
ATOM 1453 O O . CYS A 1 188 ? 9.437 0.132 -5.780 1.00 82.94 188 CYS A O 1
ATOM 1455 N N . ASN A 1 189 ? 11.367 0.167 -4.628 1.00 87.88 189 ASN A N 1
ATOM 1456 C CA . ASN A 1 189 ? 10.752 -0.097 -3.330 1.00 87.88 189 ASN A CA 1
ATOM 1457 C C . ASN A 1 189 ? 10.303 1.232 -2.694 1.00 87.88 189 ASN A C 1
ATOM 1459 O O . ASN A 1 189 ? 11.121 1.971 -2.138 1.00 87.88 189 ASN A O 1
ATOM 1463 N N . VAL A 1 190 ? 9.002 1.535 -2.755 1.00 87.75 190 VAL A N 1
ATOM 1464 C CA . VAL A 1 190 ? 8.421 2.772 -2.198 1.00 87.75 190 VAL A CA 1
ATOM 1465 C C . VAL A 1 190 ? 8.434 2.795 -0.671 1.00 87.75 190 VAL A C 1
ATOM 1467 O O . VAL A 1 190 ? 8.177 3.838 -0.069 1.00 87.75 190 VAL A O 1
ATOM 1470 N N . ALA A 1 191 ? 8.7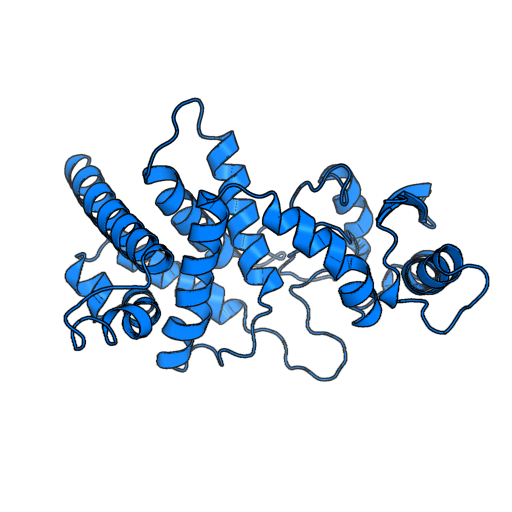38 1.662 -0.032 1.00 87.62 191 ALA A N 1
ATOM 1471 C CA . ALA A 1 191 ? 8.875 1.578 1.411 1.00 87.62 191 ALA A CA 1
ATOM 1472 C C . ALA A 1 191 ? 10.219 2.100 1.938 1.00 87.62 191 ALA A C 1
ATOM 1474 O O . ALA A 1 191 ? 10.407 2.188 3.151 1.00 87.62 191 ALA A O 1
ATOM 1475 N N . ARG A 1 192 ? 11.153 2.468 1.056 1.00 80.31 192 ARG A N 1
ATOM 1476 C CA . ARG A 1 192 ? 12.446 3.039 1.445 1.00 80.31 192 ARG A CA 1
ATOM 1477 C C . ARG A 1 192 ? 12.406 4.561 1.382 1.00 80.31 192 ARG A C 1
ATOM 1479 O O . ARG A 1 192 ? 11.750 5.148 0.520 1.00 80.31 192 ARG A O 1
ATOM 1486 N N . ALA A 1 193 ? 13.098 5.217 2.310 1.00 66.62 193 ALA A N 1
ATOM 1487 C CA . ALA A 1 193 ? 13.275 6.660 2.243 1.00 66.62 193 ALA A CA 1
ATOM 1488 C C . ALA A 1 193 ? 14.096 7.026 0.993 1.00 66.62 193 ALA A C 1
ATOM 1490 O O . ALA A 1 193 ? 15.067 6.355 0.643 1.00 66.62 193 ALA A O 1
ATOM 1491 N N . LEU A 1 194 ? 13.708 8.107 0.310 1.00 63.50 194 LEU A N 1
ATOM 1492 C CA . LEU A 1 194 ? 14.564 8.731 -0.700 1.00 63.50 194 LEU A CA 1
ATOM 1493 C C . LEU A 1 194 ? 15.852 9.185 0.002 1.00 63.50 194 LEU A C 1
ATOM 1495 O O . LEU A 1 194 ? 15.760 9.766 1.085 1.00 63.50 194 LEU A O 1
ATOM 1499 N N . ASN A 1 195 ? 17.016 8.985 -0.625 1.00 51.91 195 ASN A N 1
ATOM 1500 C CA . ASN A 1 195 ? 18.369 9.315 -0.124 1.00 51.91 195 ASN A CA 1
ATOM 1501 C C . ASN A 1 195 ? 18.614 10.809 0.212 1.00 51.91 195 ASN A C 1
ATOM 1503 O O . ASN A 1 195 ? 19.748 11.261 0.335 1.00 51.91 195 ASN A O 1
ATOM 1507 N N . ASN A 1 196 ? 17.561 11.598 0.387 1.00 50.72 196 ASN A N 1
ATOM 1508 C CA . ASN A 1 196 ? 17.569 13.038 0.587 1.00 50.72 196 ASN A CA 1
ATOM 1509 C C . ASN A 1 196 ? 17.553 13.402 2.087 1.00 50.72 196 ASN A C 1
ATOM 1511 O O . ASN A 1 196 ? 17.023 14.447 2.457 1.00 50.72 196 ASN A O 1
ATOM 1515 N N . GLY A 1 197 ? 18.046 12.520 2.966 1.00 48.19 197 GLY A N 1
ATOM 1516 C CA . GLY A 1 197 ? 18.085 12.754 4.416 1.00 48.19 197 GLY A CA 1
ATOM 1517 C C . GLY A 1 197 ? 16.727 12.683 5.128 1.00 48.19 197 GLY A C 1
ATOM 1518 O O . GLY A 1 197 ? 16.598 13.169 6.251 1.00 48.19 197 GLY A O 1
ATOM 1519 N N . ARG A 1 198 ? 15.694 12.097 4.502 1.00 54.66 198 ARG A N 1
ATOM 1520 C CA . ARG A 1 198 ? 14.440 11.789 5.204 1.00 54.66 198 ARG A CA 1
ATOM 1521 C C . ARG A 1 198 ? 14.661 10.566 6.095 1.00 54.66 198 ARG A C 1
ATOM 1523 O O . ARG A 1 198 ? 15.119 9.540 5.614 1.00 54.66 198 ARG A O 1
ATOM 1530 N N . GLN A 1 199 ? 14.350 10.719 7.382 1.00 56.00 199 GLN A N 1
ATOM 1531 C CA . GLN A 1 199 ? 14.364 9.650 8.384 1.00 56.00 199 GLN A CA 1
ATOM 1532 C C . GLN A 1 199 ? 13.565 8.436 7.886 1.00 56.00 199 GLN A C 1
ATOM 1534 O O . GLN A 1 199 ? 12.511 8.632 7.273 1.00 56.00 199 GLN A O 1
ATOM 1539 N N . ASP A 1 200 ? 14.052 7.226 8.179 1.00 69.69 200 ASP A N 1
ATOM 1540 C CA . ASP A 1 200 ? 13.365 5.980 7.840 1.00 69.69 200 ASP A CA 1
ATOM 1541 C C . ASP A 1 200 ? 11.893 6.026 8.261 1.00 69.69 200 ASP A C 1
ATOM 1543 O O . ASP A 1 200 ? 11.509 6.571 9.305 1.00 69.69 200 ASP A O 1
ATOM 1547 N N . TRP A 1 201 ? 11.050 5.501 7.381 1.00 83.56 201 TRP A N 1
ATOM 1548 C CA . TRP A 1 201 ? 9.620 5.415 7.601 1.00 83.56 201 TRP A CA 1
ATOM 1549 C C . TRP A 1 201 ? 9.336 4.452 8.761 1.00 83.56 201 TRP A C 1
ATOM 1551 O O . TRP A 1 201 ? 9.882 3.354 8.820 1.00 83.56 201 TRP A O 1
ATOM 1561 N N . ASP A 1 202 ? 8.473 4.865 9.687 1.00 87.12 202 ASP A N 1
ATOM 1562 C CA . ASP A 1 202 ? 8.163 4.107 10.905 1.00 87.12 202 ASP A CA 1
ATOM 1563 C C . ASP A 1 202 ? 7.145 2.987 10.619 1.00 87.12 202 ASP A C 1
ATOM 1565 O O . ASP A 1 202 ? 5.951 3.086 10.923 1.00 87.12 202 ASP A O 1
ATOM 1569 N N . TRP A 1 203 ? 7.623 1.944 9.936 1.00 90.00 203 TRP A N 1
ATOM 1570 C CA . TRP A 1 203 ? 6.827 0.776 9.557 1.00 90.00 203 TRP A CA 1
ATOM 1571 C C . TRP A 1 203 ? 6.451 -0.096 10.755 1.00 90.00 203 TRP A C 1
ATOM 1573 O O . TRP A 1 203 ? 5.358 -0.660 10.763 1.00 90.00 203 TRP A O 1
ATOM 1583 N N . SER A 1 204 ? 7.298 -0.159 11.786 1.00 90.44 204 SER A N 1
ATOM 1584 C CA . SER A 1 204 ? 7.031 -0.933 13.005 1.00 90.44 204 SER A CA 1
ATOM 1585 C C . SER A 1 204 ? 5.854 -0.360 13.791 1.00 90.44 204 SER A C 1
ATOM 1587 O O . SER A 1 204 ? 4.992 -1.107 14.262 1.00 90.44 204 SER A O 1
ATOM 1589 N N . THR A 1 205 ? 5.732 0.969 13.872 1.00 91.75 205 THR A N 1
ATOM 1590 C CA . THR A 1 205 ? 4.541 1.579 14.469 1.00 91.75 205 THR A CA 1
ATOM 1591 C C . THR A 1 205 ? 3.293 1.291 13.643 1.00 91.75 205 THR A C 1
ATOM 1593 O O . THR A 1 205 ? 2.267 0.950 14.228 1.00 91.75 205 THR A O 1
ATOM 1596 N N . LEU A 1 206 ? 3.354 1.355 12.306 1.00 93.56 206 LEU A N 1
ATOM 1597 C CA . LEU A 1 206 ? 2.208 0.970 11.472 1.00 93.56 206 LEU A CA 1
ATOM 1598 C C . LEU A 1 206 ? 1.790 -0.486 11.730 1.00 93.56 206 LEU A C 1
ATOM 1600 O O . LEU A 1 206 ? 0.604 -0.746 11.922 1.00 93.56 206 LEU A O 1
ATOM 1604 N N . ALA A 1 207 ? 2.746 -1.415 11.756 1.00 94.56 207 ALA A N 1
ATOM 1605 C CA . ALA A 1 207 ? 2.484 -2.835 11.959 1.00 94.56 207 ALA A CA 1
ATOM 1606 C C . ALA A 1 207 ? 1.868 -3.118 13.336 1.00 94.56 207 ALA A C 1
ATOM 1608 O O . ALA A 1 207 ? 0.852 -3.810 13.442 1.00 94.56 207 ALA A O 1
ATOM 1609 N N . ARG A 1 208 ? 2.423 -2.520 14.396 1.00 95.12 208 ARG A N 1
ATOM 1610 C CA . ARG A 1 208 ? 1.869 -2.599 15.754 1.00 95.12 208 ARG A CA 1
ATOM 1611 C C . ARG A 1 208 ? 0.438 -2.069 15.815 1.00 95.12 208 ARG A C 1
ATOM 1613 O O . ARG A 1 208 ? -0.445 -2.757 16.316 1.00 95.12 208 ARG A O 1
ATOM 1620 N N . GLU A 1 209 ? 0.189 -0.878 15.282 1.00 95.12 209 GLU A N 1
ATOM 1621 C CA . GLU A 1 209 ? -1.143 -0.266 15.332 1.00 95.12 209 GLU A CA 1
ATOM 1622 C C . GLU A 1 209 ? -2.155 -1.000 14.442 1.00 95.12 209 GLU A C 1
ATOM 1624 O O . GLU A 1 209 ? -3.343 -1.031 14.763 1.00 95.12 209 GLU A O 1
ATOM 1629 N N . ALA A 1 210 ? -1.706 -1.646 13.361 1.00 95.69 210 ALA A N 1
ATOM 1630 C CA . ALA A 1 210 ? -2.546 -2.530 12.561 1.00 95.69 210 ALA A CA 1
ATOM 1631 C C . ALA A 1 210 ? -3.003 -3.756 13.369 1.00 95.69 210 ALA A C 1
ATOM 1633 O O . ALA A 1 210 ? -4.190 -4.086 13.337 1.00 95.69 210 ALA A O 1
ATOM 1634 N N . ARG A 1 211 ? -2.103 -4.382 14.149 1.00 95.19 211 ARG A N 1
ATOM 1635 C CA . ARG A 1 211 ? -2.448 -5.487 15.069 1.00 95.19 211 ARG A CA 1
ATOM 1636 C C . ARG A 1 211 ? -3.452 -5.046 16.126 1.00 95.19 211 ARG A C 1
ATOM 1638 O O . ARG A 1 211 ? -4.457 -5.724 16.333 1.00 95.19 211 ARG A O 1
ATOM 1645 N N . GLU A 1 212 ? -3.215 -3.895 16.748 1.00 93.31 212 GLU A N 1
ATOM 1646 C CA . GLU A 1 212 ? -4.112 -3.342 17.766 1.00 93.31 212 GLU A CA 1
ATOM 1647 C C . GLU A 1 212 ? -5.494 -3.021 17.197 1.00 93.31 212 GLU A C 1
ATOM 1649 O O . GLU A 1 212 ? -6.511 -3.406 17.777 1.00 93.31 212 GLU A O 1
ATOM 1654 N N . LEU A 1 213 ? -5.562 -2.373 16.029 1.00 91.50 213 LEU A N 1
ATOM 1655 C CA . LEU A 1 213 ? -6.841 -2.085 15.389 1.00 91.50 213 LEU A CA 1
ATOM 1656 C C . LEU A 1 213 ? -7.562 -3.377 14.988 1.00 91.50 213 LEU A C 1
ATOM 1658 O O . LEU A 1 213 ? -8.767 -3.495 15.205 1.00 91.50 213 LEU A O 1
ATOM 1662 N N . ARG A 1 214 ? -6.839 -4.370 14.461 1.00 88.19 214 ARG A N 1
ATOM 1663 C CA . ARG A 1 214 ? -7.404 -5.679 14.120 1.00 88.19 214 ARG A CA 1
ATOM 1664 C C . ARG A 1 214 ? -7.984 -6.382 15.346 1.00 88.19 214 ARG A C 1
ATOM 1666 O O . ARG A 1 214 ? -9.095 -6.909 15.278 1.00 88.19 214 ARG A O 1
ATOM 1673 N N . HIS A 1 215 ? -7.271 -6.343 16.470 1.00 87.31 215 HIS A N 1
ATOM 1674 C CA . HIS A 1 215 ? -7.740 -6.864 17.749 1.00 87.31 215 HIS A CA 1
ATOM 1675 C C . HIS A 1 215 ? -8.976 -6.103 18.254 1.00 87.31 215 HIS A C 1
ATOM 1677 O O . HIS A 1 215 ? -9.945 -6.733 18.676 1.00 87.31 215 HIS A O 1
ATOM 1683 N N . CYS A 1 216 ? -8.987 -4.769 18.159 1.00 84.75 216 CYS A N 1
ATOM 1684 C CA . CYS A 1 216 ? -10.142 -3.947 18.526 1.00 84.75 216 CYS A CA 1
ATOM 1685 C C . CYS A 1 216 ? -11.370 -4.290 17.680 1.00 84.75 216 CYS A C 1
ATOM 1687 O O . CYS A 1 216 ? -12.450 -4.470 18.231 1.00 84.75 216 CYS A O 1
ATOM 1689 N N . ILE A 1 217 ? -11.203 -4.434 16.361 1.00 83.25 217 ILE A N 1
ATOM 1690 C CA . ILE A 1 217 ? -12.300 -4.805 15.463 1.00 83.25 217 ILE A CA 1
ATOM 1691 C C . ILE A 1 217 ? -12.840 -6.202 15.797 1.00 83.25 217 ILE A C 1
ATOM 1693 O O . ILE A 1 217 ? -14.016 -6.469 15.617 1.00 83.25 217 ILE A O 1
ATOM 1697 N N . ARG A 1 218 ? -12.009 -7.122 16.283 1.00 79.56 218 ARG A N 1
ATOM 1698 C CA . ARG A 1 218 ? -12.477 -8.475 16.602 1.00 79.56 218 ARG A CA 1
ATOM 1699 C C . ARG A 1 218 ? -13.178 -8.570 17.958 1.00 79.56 218 ARG A C 1
ATOM 1701 O O . ARG A 1 218 ? -14.099 -9.364 18.094 1.00 79.56 218 ARG A O 1
ATOM 1708 N N . ASN A 1 219 ? -12.711 -7.814 18.951 1.00 79.94 219 ASN A N 1
ATOM 1709 C CA . ASN A 1 219 ? -13.026 -8.091 20.357 1.00 79.94 219 ASN A CA 1
ATOM 1710 C C . ASN A 1 219 ? -13.761 -6.961 21.085 1.00 79.94 219 ASN A C 1
ATOM 1712 O O . ASN A 1 219 ? -14.142 -7.149 22.237 1.00 79.94 219 ASN A O 1
ATOM 1716 N N . ARG A 1 220 ? -13.931 -5.787 20.469 1.00 77.00 220 ARG A N 1
ATOM 1717 C CA . ARG A 1 220 ? -14.599 -4.644 21.104 1.00 77.00 220 ARG A CA 1
ATOM 1718 C C . ARG A 1 220 ? -15.944 -4.359 20.462 1.00 77.00 220 ARG A C 1
ATOM 1720 O O . ARG A 1 220 ? -16.178 -4.670 19.295 1.00 77.00 220 ARG A O 1
ATOM 1727 N N . SER A 1 221 ? -16.818 -3.723 21.231 1.00 73.62 221 SER A N 1
ATOM 1728 C CA . SER A 1 221 ? -18.073 -3.200 20.712 1.00 73.62 221 SER A CA 1
ATOM 1729 C C . SER A 1 221 ? -17.815 -2.099 19.680 1.00 73.62 221 SER A C 1
ATOM 1731 O O . SER A 1 221 ? -16.796 -1.403 19.700 1.00 73.62 221 SER A O 1
ATOM 1733 N N . LEU A 1 222 ? -18.787 -1.875 18.797 1.00 67.94 222 LEU A N 1
ATOM 1734 C CA . LEU A 1 222 ? -18.723 -0.786 17.822 1.00 67.94 222 LEU A CA 1
ATOM 1735 C C . LEU A 1 222 ? -18.545 0.584 18.491 1.00 67.94 222 LEU A C 1
ATOM 1737 O O . LEU A 1 222 ? -17.830 1.440 17.976 1.00 67.94 222 LEU A O 1
ATOM 1741 N N . ARG A 1 223 ? -19.189 0.793 19.645 1.00 72.81 223 ARG A N 1
ATOM 1742 C CA . ARG A 1 223 ? -19.070 2.035 20.410 1.00 72.81 223 ARG A CA 1
ATOM 1743 C C . ARG A 1 223 ? -17.620 2.278 20.826 1.00 72.81 223 ARG A C 1
ATOM 1745 O O . ARG A 1 223 ? -17.108 3.367 20.595 1.00 72.81 223 ARG A O 1
ATOM 1752 N N . GLU A 1 224 ? -16.959 1.266 21.375 1.00 76.00 224 GLU A N 1
ATOM 1753 C CA . GLU A 1 224 ? -15.544 1.347 21.760 1.00 76.00 224 GLU A CA 1
ATOM 1754 C C . GLU A 1 224 ? -14.637 1.514 20.531 1.00 76.00 224 GLU A C 1
ATOM 1756 O O . GLU A 1 224 ? -13.661 2.261 20.568 1.00 76.00 224 GLU A O 1
ATOM 1761 N N . LEU A 1 225 ? -14.972 0.887 19.397 1.00 77.19 225 LEU A N 1
ATOM 1762 C CA . LEU A 1 225 ? -14.242 1.095 18.145 1.00 77.19 225 LEU A CA 1
ATOM 1763 C C . LEU A 1 225 ? -14.344 2.554 17.664 1.00 77.19 225 LEU A C 1
ATOM 1765 O O . LEU A 1 225 ? -13.344 3.129 17.238 1.00 77.19 225 LEU A O 1
ATOM 1769 N N . LEU A 1 226 ? -15.522 3.173 17.727 1.00 77.94 226 LEU A N 1
ATOM 1770 C CA . LEU A 1 226 ? -15.729 4.541 17.244 1.00 77.94 226 LEU A CA 1
ATOM 1771 C C . LEU A 1 226 ? -15.206 5.614 18.209 1.00 77.94 226 LEU A C 1
ATOM 1773 O O . LEU A 1 226 ? -14.731 6.651 17.751 1.00 77.94 226 LEU A O 1
ATOM 1777 N N . LEU A 1 227 ? -15.281 5.385 19.520 1.00 76.94 227 LEU A N 1
ATOM 1778 C CA . LEU A 1 227 ? -14.903 6.387 20.521 1.00 76.94 227 LEU A CA 1
ATOM 1779 C C . LEU A 1 227 ? -13.437 6.270 20.961 1.00 76.94 227 LEU A C 1
ATOM 1781 O O . LEU A 1 227 ? -12.762 7.292 21.134 1.00 76.94 227 LEU A O 1
ATOM 1785 N N . ASP A 1 228 ? -12.930 5.040 21.083 1.00 79.81 228 ASP A N 1
ATOM 1786 C CA . ASP A 1 228 ? -11.684 4.767 21.808 1.00 79.81 228 ASP A CA 1
ATOM 1787 C C . ASP A 1 228 ? -10.551 4.249 20.909 1.00 79.81 228 ASP A C 1
ATOM 1789 O O . ASP A 1 228 ? -9.394 4.202 21.336 1.00 79.81 228 ASP A O 1
ATOM 1793 N N . SER A 1 229 ? -10.840 3.876 19.655 1.00 84.62 229 SER A N 1
ATOM 1794 C CA . SER A 1 229 ? -9.817 3.397 18.716 1.00 84.62 229 SER A CA 1
ATOM 1795 C C . SER A 1 229 ? -9.221 4.501 17.838 1.00 84.62 229 SER A C 1
ATOM 1797 O O . SER A 1 229 ? -9.810 5.559 17.602 1.00 84.62 229 SER A O 1
ATOM 1799 N N . THR A 1 230 ? -8.053 4.211 17.263 1.00 86.31 230 THR A N 1
ATOM 1800 C CA . THR A 1 230 ? -7.415 5.060 16.247 1.00 86.31 230 THR A CA 1
ATOM 1801 C C . THR A 1 230 ? -8.241 5.170 14.966 1.00 86.31 230 THR A C 1
ATOM 1803 O O . THR A 1 230 ? -8.168 6.190 14.285 1.00 86.31 230 THR A O 1
ATOM 1806 N N . LEU A 1 231 ? -9.060 4.168 14.632 1.00 85.31 231 LEU A N 1
ATOM 1807 C CA . LEU A 1 231 ? -9.950 4.228 13.473 1.00 85.31 231 LEU A CA 1
ATOM 1808 C C . LEU A 1 231 ? -11.070 5.245 13.685 1.00 85.31 231 LEU A C 1
ATOM 1810 O O . LEU A 1 231 ? -11.276 6.098 12.827 1.00 85.31 231 LEU A O 1
ATOM 1814 N N . GLY A 1 232 ? -11.740 5.201 14.838 1.00 80.44 232 GLY A N 1
ATOM 1815 C CA . GLY A 1 232 ? -12.795 6.152 15.190 1.00 80.44 232 GLY A CA 1
ATOM 1816 C C . GLY A 1 232 ? -12.318 7.603 15.112 1.00 80.44 232 GLY A C 1
ATOM 1817 O O . GLY A 1 232 ? -12.965 8.448 14.499 1.00 80.44 232 GLY A O 1
ATOM 1818 N N . ARG A 1 233 ? -11.103 7.857 15.605 1.00 79.38 233 ARG A N 1
ATOM 1819 C CA . ARG A 1 233 ? -10.403 9.148 15.497 1.00 79.38 233 ARG A CA 1
ATOM 1820 C C . ARG A 1 233 ? -10.119 9.557 14.057 1.00 79.38 233 ARG A C 1
ATOM 1822 O O . ARG A 1 233 ? -10.427 10.675 13.667 1.00 79.38 233 ARG A O 1
ATOM 1829 N N . GLY A 1 234 ? -9.623 8.635 13.23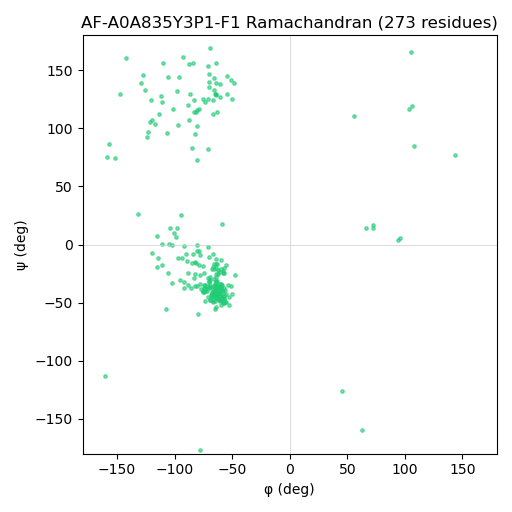2 1.00 76.56 234 GLY A N 1
ATOM 1830 C CA . GLY A 1 234 ? -9.392 8.893 11.808 1.00 76.56 234 GLY A CA 1
ATOM 1831 C C . GLY A 1 234 ? -10.665 9.216 11.022 1.00 76.56 234 GLY A C 1
ATOM 1832 O O . GLY A 1 234 ? -10.603 9.918 10.014 1.00 76.56 234 GLY A O 1
ATOM 1833 N N . LEU A 1 235 ? -11.817 8.744 11.503 1.00 75.19 235 LEU A N 1
ATOM 1834 C CA . LEU A 1 235 ? -13.129 9.052 10.945 1.00 75.19 235 LEU A CA 1
ATOM 1835 C C . LEU A 1 235 ? -13.750 10.329 11.548 1.00 75.19 235 LEU A C 1
ATOM 1837 O O . LEU A 1 235 ? -14.565 10.976 10.895 1.00 75.19 235 LEU A O 1
ATOM 1841 N N . ASN A 1 236 ? -13.359 10.733 12.761 1.00 65.12 236 ASN A N 1
ATOM 1842 C CA . ASN A 1 236 ? -13.921 11.874 13.488 1.00 65.12 236 ASN A CA 1
ATOM 1843 C C . ASN A 1 236 ? -13.826 13.243 12.774 1.00 65.12 236 ASN A C 1
ATOM 1845 O O . ASN A 1 236 ? -14.823 13.958 12.788 1.00 65.12 236 ASN A O 1
ATOM 1849 N N . PRO A 1 237 ? -12.737 13.642 12.077 1.00 56.88 237 PRO A N 1
ATOM 1850 C CA . PRO A 1 237 ? -12.739 14.905 11.324 1.00 56.88 237 PRO A CA 1
ATOM 1851 C C . PRO A 1 237 ? -13.771 14.928 10.182 1.00 56.88 237 PRO A C 1
ATOM 1853 O O . PRO A 1 237 ? -14.135 16.003 9.705 1.00 56.88 237 PRO A O 1
ATOM 1856 N N . TYR A 1 238 ? -14.275 13.759 9.775 1.00 50.75 238 TYR A N 1
ATOM 1857 C CA . TYR A 1 238 ? -15.400 13.638 8.854 1.00 50.75 238 TYR A CA 1
ATOM 1858 C C . TYR A 1 238 ? -16.744 13.639 9.599 1.00 50.75 238 TYR A C 1
ATOM 1860 O O . TYR A 1 238 ? -17.679 14.252 9.113 1.00 50.75 238 TYR A O 1
ATOM 1868 N N . PHE A 1 239 ? -16.841 13.063 10.803 1.00 44.75 239 PHE A N 1
ATOM 1869 C CA . PHE A 1 239 ? -18.066 13.090 11.623 1.00 44.75 239 PHE A CA 1
ATOM 1870 C C . PHE A 1 239 ? -18.369 14.451 12.284 1.00 44.75 239 PHE A C 1
ATOM 1872 O O . PHE A 1 239 ? -19.531 14.853 12.367 1.00 44.75 239 PHE A O 1
ATOM 1879 N N . ALA A 1 240 ? -17.350 15.174 12.754 1.00 42.06 240 ALA A N 1
ATOM 1880 C CA . ALA A 1 240 ? -17.508 16.382 13.565 1.00 42.06 240 ALA A CA 1
ATOM 1881 C C . ALA A 1 240 ? -18.046 17.592 12.780 1.00 42.06 240 ALA A C 1
ATOM 1883 O O . ALA A 1 240 ? -18.736 18.433 13.350 1.00 42.06 240 ALA A O 1
ATOM 1884 N N . ASN A 1 241 ? -17.780 17.671 11.471 1.00 40.78 241 ASN A N 1
ATOM 1885 C CA . ASN A 1 241 ? -18.249 18.783 10.638 1.00 40.78 241 ASN A CA 1
ATOM 1886 C C . ASN A 1 241 ? -19.746 18.712 10.288 1.00 40.78 241 ASN A C 1
ATOM 1888 O O . ASN A 1 241 ? -20.320 19.737 9.931 1.00 40.78 241 ASN A O 1
ATOM 1892 N N . GLU A 1 242 ? -20.402 17.555 10.411 1.00 38.78 242 GLU A N 1
ATOM 1893 C CA . GLU A 1 242 ? -21.791 17.380 9.943 1.00 38.78 242 GLU A CA 1
ATOM 1894 C C . GLU A 1 242 ? -22.799 17.100 11.063 1.00 38.78 242 GLU A C 1
ATOM 1896 O O . GLU A 1 242 ? -23.971 17.425 10.921 1.00 38.78 242 GLU A O 1
ATOM 1901 N N . LEU A 1 243 ? -22.355 16.661 12.248 1.00 36.56 243 LEU A N 1
ATOM 1902 C CA . LEU A 1 243 ? -23.203 16.738 13.449 1.00 36.56 243 LEU A CA 1
ATOM 1903 C C . LEU A 1 243 ? -23.466 18.192 13.891 1.00 36.56 243 LEU A C 1
ATOM 1905 O O . LEU A 1 243 ? -24.455 18.452 14.573 1.00 36.56 243 LEU A O 1
ATOM 1909 N N . LEU A 1 244 ? -22.613 19.138 13.476 1.00 39.25 244 LEU A N 1
ATOM 1910 C CA . LEU A 1 244 ? -22.770 20.575 13.732 1.00 39.25 244 LEU A CA 1
ATOM 1911 C C . LEU A 1 244 ? -23.418 21.350 12.569 1.00 39.25 244 LEU A C 1
ATOM 1913 O O . LEU A 1 244 ? -23.811 22.498 12.769 1.00 39.25 244 LEU A O 1
ATOM 1917 N N . SER A 1 245 ? -23.569 20.755 11.378 1.00 36.19 245 SER A N 1
ATOM 1918 C CA . SER A 1 245 ? -24.171 21.412 10.208 1.00 36.19 245 SER A CA 1
ATOM 1919 C C . SER A 1 245 ? -25.363 20.613 9.670 1.00 36.19 245 SER A C 1
ATOM 1921 O O . SER A 1 245 ? -25.256 19.719 8.838 1.00 36.19 245 SER A O 1
ATOM 1923 N N . GLN A 1 246 ? -26.556 20.949 10.154 1.00 41.06 246 GLN A N 1
ATOM 1924 C CA . GLN A 1 246 ? -27.797 20.535 9.505 1.00 41.06 246 GLN A CA 1
ATOM 1925 C C . GLN A 1 246 ? -27.851 21.099 8.065 1.00 41.06 246 GLN A C 1
ATOM 1927 O O . GLN A 1 246 ? -27.765 22.311 7.894 1.00 41.06 246 GLN A O 1
ATOM 1932 N N . GLY A 1 247 ? -28.072 20.254 7.045 1.00 36.09 247 GLY A N 1
ATOM 1933 C CA . GLY A 1 247 ? -28.629 20.681 5.745 1.00 36.09 247 GLY A CA 1
ATOM 1934 C C . GLY A 1 247 ? -27.694 20.715 4.517 1.00 36.09 247 GLY A C 1
ATOM 1935 O O . GLY A 1 247 ? -27.244 21.776 4.114 1.00 36.09 247 GLY A O 1
ATOM 1936 N N . ILE A 1 248 ? -27.545 19.551 3.864 1.00 38.50 248 ILE A N 1
ATOM 1937 C CA . ILE A 1 248 ? -27.332 19.286 2.415 1.00 38.50 248 ILE A CA 1
ATOM 1938 C C . ILE A 1 248 ? -26.138 19.965 1.689 1.00 38.50 248 ILE A C 1
ATOM 1940 O O . ILE A 1 248 ? -26.205 21.132 1.325 1.00 38.50 248 ILE A O 1
ATOM 1944 N N . ALA A 1 249 ? -25.136 19.146 1.304 1.00 37.12 249 ALA A N 1
ATOM 1945 C CA . ALA A 1 249 ? -24.574 18.977 -0.064 1.00 37.12 249 ALA A CA 1
ATOM 1946 C C . ALA A 1 249 ? -23.043 18.737 -0.114 1.00 37.12 249 ALA A C 1
ATOM 1948 O O . ALA A 1 249 ? -22.301 19.602 -0.557 1.00 37.12 249 ALA A O 1
ATOM 1949 N N . THR A 1 250 ? -22.562 17.524 0.200 1.00 35.66 250 THR A N 1
ATOM 1950 C CA . THR A 1 250 ? -21.392 16.900 -0.481 1.00 35.66 250 THR A CA 1
ATOM 1951 C C . THR A 1 250 ? -21.502 15.360 -0.447 1.00 35.66 250 THR A C 1
ATOM 1953 O O . THR A 1 250 ? -20.830 14.649 0.296 1.00 35.66 250 THR A O 1
ATOM 1956 N N . GLY A 1 251 ? -22.400 14.811 -1.272 1.00 34.84 251 GLY A N 1
ATOM 1957 C CA . GLY A 1 251 ? -22.953 13.453 -1.122 1.00 34.84 251 GLY A CA 1
ATOM 1958 C C . GLY A 1 251 ? -22.053 12.238 -1.405 1.00 34.84 251 GLY A C 1
ATOM 1959 O O . GLY A 1 251 ? -22.510 11.116 -1.218 1.00 34.84 251 GLY A O 1
ATOM 1960 N N . VAL A 1 252 ? -20.794 12.387 -1.831 1.00 45.53 252 VAL A N 1
ATOM 1961 C CA . VAL A 1 252 ? -19.978 11.218 -2.243 1.00 45.53 252 VAL A CA 1
ATOM 1962 C C . VAL A 1 252 ? -19.081 10.691 -1.119 1.00 45.53 252 VAL A C 1
ATOM 1964 O O . VAL A 1 252 ? -18.824 9.493 -1.052 1.00 45.53 252 VAL A O 1
ATOM 1967 N N . MET A 1 253 ? -18.625 11.545 -0.200 1.00 38.94 253 MET A N 1
ATOM 1968 C CA . MET A 1 253 ? -17.790 11.109 0.931 1.00 38.94 253 MET A CA 1
ATOM 1969 C C . MET A 1 253 ? -18.642 10.542 2.072 1.00 38.94 253 MET A C 1
ATOM 1971 O O . MET A 1 253 ? -18.282 9.536 2.678 1.00 38.94 253 MET A O 1
ATOM 1975 N N . TRP A 1 254 ? -19.825 11.124 2.267 1.00 38.66 254 TRP A N 1
ATOM 1976 C CA . TRP A 1 254 ? -20.818 10.705 3.252 1.00 38.66 254 TRP A CA 1
ATOM 1977 C C . TRP A 1 254 ? -21.462 9.372 2.940 1.00 38.66 254 TRP A C 1
ATOM 1979 O O . TRP A 1 254 ? -21.529 8.515 3.813 1.00 38.66 254 TRP A O 1
ATOM 1989 N N . ALA A 1 255 ? -21.832 9.134 1.681 1.00 41.88 255 ALA A N 1
ATOM 1990 C CA . ALA A 1 255 ? -22.303 7.820 1.272 1.00 41.88 255 ALA A CA 1
ATOM 1991 C C . ALA A 1 255 ? -21.238 6.743 1.529 1.00 41.88 255 ALA A C 1
ATOM 1993 O O . ALA A 1 255 ? -21.585 5.643 1.928 1.00 41.88 255 ALA A O 1
ATOM 1994 N N . VAL A 1 256 ? -19.946 7.055 1.375 1.00 48.84 256 VAL A N 1
ATOM 1995 C CA . VAL A 1 256 ? -18.856 6.101 1.625 1.00 48.84 256 VAL A CA 1
ATOM 1996 C C . VAL A 1 256 ? -18.649 5.861 3.113 1.00 48.84 256 VAL A C 1
ATOM 1998 O O . VAL A 1 256 ? -18.610 4.706 3.504 1.00 48.84 256 VAL A O 1
ATOM 2001 N N . VAL A 1 257 ? -18.567 6.892 3.957 1.00 50.62 257 VAL A N 1
ATOM 2002 C CA . VAL A 1 257 ? -18.411 6.705 5.412 1.00 50.62 257 VAL A CA 1
ATOM 2003 C C . VAL A 1 257 ? -19.640 6.023 6.004 1.00 50.62 257 VAL A C 1
ATOM 2005 O O . VAL A 1 257 ? -19.489 5.075 6.763 1.00 50.62 257 VAL A O 1
ATOM 2008 N N . VAL A 1 258 ? -20.849 6.407 5.594 1.00 49.66 258 VAL A N 1
ATOM 2009 C CA . VAL A 1 258 ? -22.087 5.744 6.020 1.00 49.66 258 VAL A CA 1
ATOM 2010 C C . VAL A 1 258 ? -22.144 4.314 5.493 1.00 49.66 258 VAL A C 1
ATOM 2012 O O . VAL A 1 258 ? -22.480 3.426 6.256 1.00 49.66 258 VAL A O 1
ATOM 2015 N N . VAL A 1 259 ? -21.758 4.025 4.247 1.00 52.38 259 VAL A N 1
ATOM 2016 C CA . VAL A 1 259 ? -21.709 2.640 3.740 1.00 52.38 259 VAL A CA 1
ATOM 2017 C C . VAL A 1 259 ? -20.612 1.824 4.423 1.00 52.38 259 VAL A C 1
ATOM 2019 O O . VAL A 1 259 ? -20.854 0.657 4.697 1.00 52.38 259 VAL A O 1
ATOM 2022 N N . VAL A 1 260 ? -19.450 2.402 4.746 1.00 59.03 260 VAL A N 1
ATOM 2023 C CA . VAL A 1 260 ? -18.360 1.758 5.503 1.00 59.03 260 VAL A CA 1
ATOM 2024 C C . VAL A 1 260 ? -18.822 1.453 6.922 1.00 59.03 260 VAL A C 1
ATOM 2026 O O . VAL A 1 260 ? -18.647 0.337 7.387 1.00 59.03 260 VAL A O 1
ATOM 2029 N N . VAL A 1 261 ? -19.431 2.423 7.602 1.00 60.81 261 VAL A N 1
ATOM 2030 C CA . VAL A 1 261 ? -19.938 2.291 8.971 1.00 60.81 261 VAL A CA 1
ATOM 2031 C C . VAL A 1 261 ? -21.111 1.326 8.997 1.00 60.81 261 VAL A C 1
ATOM 2033 O O . VAL A 1 261 ? -21.120 0.446 9.836 1.00 60.81 261 VAL A O 1
ATOM 2036 N N . VAL A 1 262 ? -22.036 1.386 8.039 1.00 53.81 262 VAL A N 1
ATOM 2037 C CA . VAL A 1 262 ? -23.158 0.442 7.909 1.00 53.81 262 VAL A CA 1
ATOM 2038 C C . VAL A 1 262 ? -22.676 -0.955 7.498 1.00 53.81 262 VAL A C 1
ATOM 2040 O O . VAL A 1 262 ? -23.244 -1.948 7.943 1.00 53.81 262 VAL A O 1
ATOM 2043 N N . ALA A 1 263 ? -21.628 -1.075 6.678 1.00 53.09 263 ALA A N 1
ATOM 2044 C CA . ALA A 1 263 ? -21.014 -2.360 6.337 1.00 53.09 263 ALA A CA 1
ATOM 2045 C C . ALA A 1 263 ? -20.238 -2.946 7.520 1.00 53.09 263 ALA A C 1
ATOM 2047 O O . ALA A 1 263 ? -20.345 -4.144 7.757 1.00 53.09 263 ALA A O 1
ATOM 2048 N N . LEU A 1 264 ? -19.524 -2.117 8.287 1.00 54.53 264 LEU A N 1
ATOM 2049 C CA . LEU A 1 264 ? -18.923 -2.487 9.568 1.00 54.53 264 LEU A CA 1
ATOM 2050 C C . LEU A 1 264 ? -20.020 -2.931 10.543 1.00 54.53 264 LEU A C 1
ATOM 2052 O O . LEU A 1 264 ? -19.954 -4.048 11.032 1.00 54.53 264 LEU A O 1
ATOM 2056 N N . MET A 1 265 ? -21.070 -2.128 10.741 1.00 52.16 265 MET A N 1
ATOM 2057 C CA . MET A 1 265 ? -22.226 -2.434 11.595 1.00 52.16 265 MET A CA 1
ATOM 2058 C C . MET A 1 265 ? -22.849 -3.787 11.239 1.00 52.16 265 MET A C 1
ATOM 2060 O O . MET A 1 265 ? -22.957 -4.648 12.103 1.00 52.16 265 MET A O 1
ATOM 2064 N N . ARG A 1 266 ? -23.165 -4.023 9.959 1.00 49.12 266 ARG A N 1
ATOM 2065 C CA . ARG A 1 266 ? -23.764 -5.292 9.516 1.00 49.12 266 ARG A CA 1
ATOM 2066 C C . ARG A 1 266 ? -22.805 -6.473 9.604 1.00 49.12 266 ARG A C 1
ATOM 2068 O O . ARG A 1 266 ? -23.235 -7.569 9.935 1.00 49.12 266 ARG A O 1
ATOM 2075 N N . ALA A 1 267 ? -21.522 -6.275 9.304 1.00 49.16 267 ALA A N 1
ATOM 2076 C CA . ALA A 1 267 ? -20.534 -7.344 9.389 1.00 49.16 267 ALA A CA 1
ATOM 2077 C C . ALA A 1 267 ? -20.289 -7.779 10.838 1.00 49.16 267 ALA A C 1
ATOM 2079 O O . ALA A 1 267 ? -20.224 -8.978 11.095 1.00 49.16 267 ALA A O 1
ATOM 2080 N N . PHE A 1 268 ? -20.219 -6.827 11.773 1.00 47.94 268 PHE A N 1
ATOM 2081 C CA . PHE A 1 268 ? -20.155 -7.096 13.209 1.00 47.94 268 PHE A CA 1
ATOM 2082 C C . PHE A 1 268 ? -21.393 -7.850 13.704 1.00 47.94 268 PHE A C 1
ATOM 2084 O O . PHE A 1 268 ? -21.245 -8.841 14.412 1.00 47.94 268 PHE A O 1
ATOM 2091 N N . GLU A 1 269 ? -22.593 -7.439 13.283 1.00 43.41 269 GLU A N 1
ATOM 2092 C CA . GLU A 1 269 ? -23.845 -8.139 13.605 1.00 43.41 269 GLU A CA 1
ATOM 2093 C C . GLU A 1 269 ? -23.856 -9.580 13.068 1.00 43.41 269 GLU A C 1
ATOM 2095 O O . GLU A 1 269 ? -24.254 -10.498 13.778 1.00 43.41 269 GLU A O 1
ATOM 2100 N N . THR A 1 270 ? -23.359 -9.815 11.847 1.00 45.25 270 THR A N 1
ATOM 2101 C CA . THR A 1 270 ? -23.276 -11.174 11.284 1.00 45.25 270 THR A CA 1
ATOM 2102 C C . THR A 1 270 ? -22.169 -12.034 11.892 1.00 45.25 270 THR A C 1
ATOM 2104 O O . THR A 1 270 ? -22.379 -13.229 12.048 1.00 45.25 270 THR A O 1
ATOM 2107 N N . HIS A 1 271 ? -21.010 -11.471 12.259 1.00 40.25 271 HIS A N 1
ATOM 2108 C CA . HIS A 1 271 ? -19.926 -12.235 12.896 1.00 40.25 271 HIS A CA 1
ATOM 2109 C C . HIS A 1 271 ? -20.251 -12.596 14.350 1.00 40.25 271 HIS A C 1
ATOM 2111 O O . HIS A 1 271 ? -19.915 -13.697 14.779 1.00 40.25 271 HIS A O 1
ATOM 2117 N N . ALA A 1 272 ? -20.955 -11.719 15.076 1.00 37.53 272 ALA A N 1
ATOM 2118 C CA . ALA A 1 272 ? -21.479 -12.004 16.412 1.00 37.53 272 ALA A CA 1
ATOM 2119 C C . ALA A 1 272 ? -22.584 -13.078 16.416 1.00 37.53 272 ALA A C 1
ATOM 2121 O O . ALA A 1 272 ? -22.850 -13.662 17.456 1.00 37.53 272 ALA A O 1
ATOM 2122 N N . ALA A 1 273 ? -23.219 -13.346 15.270 1.00 34.91 273 ALA A N 1
ATOM 2123 C CA . ALA A 1 273 ? -24.230 -14.395 15.121 1.00 34.91 273 ALA A CA 1
ATOM 2124 C C . ALA A 1 273 ? -23.650 -15.770 14.719 1.00 34.91 273 ALA A C 1
ATOM 2126 O O . ALA A 1 273 ? -24.387 -16.752 14.678 1.00 34.91 273 ALA A O 1
ATOM 2127 N N . THR A 1 274 ? -22.355 -15.845 14.391 1.00 36.16 274 THR A N 1
ATOM 2128 C CA . THR A 1 274 ? -21.661 -17.074 13.944 1.00 36.16 274 THR A CA 1
ATOM 2129 C C . THR A 1 274 ? -20.560 -17.558 14.899 1.00 36.16 274 THR A C 1
ATOM 2131 O O . THR A 1 274 ? -19.830 -18.488 14.556 1.00 36.16 274 THR A O 1
ATOM 2134 N N . LEU A 1 275 ? -20.440 -16.942 16.077 1.0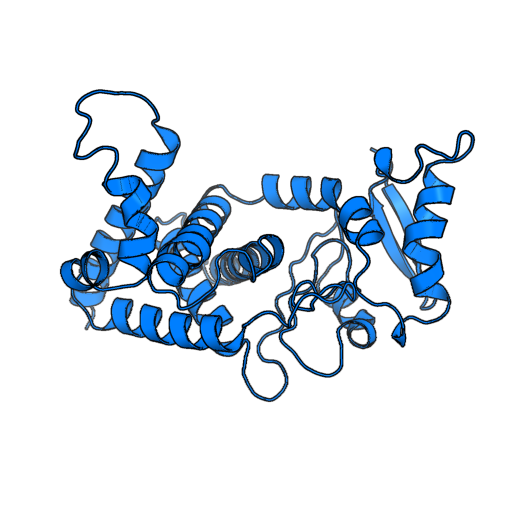0 34.34 275 LEU A N 1
ATOM 2135 C CA . LEU A 1 275 ? -19.634 -17.390 17.222 1.00 34.34 275 LEU A CA 1
ATOM 2136 C C . LEU A 1 275 ? -20.568 -17.735 18.383 1.00 34.34 275 LEU A C 1
ATOM 2138 O O . LEU A 1 275 ? -20.222 -18.672 19.133 1.00 34.34 275 LEU A O 1
#

InterPro domains:
  IPR018952 2'-5'-oligoadenylate synthetase 1, domain 2/C-terminal [PF10421] (40-139)

pLDDT: mean 71.14, std 18.72, range [34.34, 97.44]

Sequence (275 aa):
MDMIKLTTAWGVDMDVLFVQNEAWWYQWDKAAAQVKALVKPLIHSAHSVTASGARERGVSEAHTRFVKEQPGTANQAVRLFKAWVKCGLAERGLLRSSKLPSVALELIVLNAFVEESCESSGGFSRSLLLRTFLRALDTASRLDEPGGGPVVMLDAGALGYRREEGERFRACWGAEGPFIIHPIDPTCNVARALNNGRQDWDWSTLAREARELRHCIRNRSLRELLLDSTLGRGLNPYFANELLSQGIATGVMWAVVVVVVVALMRAFETHAATL

Solvent-accessible surface area (backbone atoms only — not comparable to full-atom values): 15176 Å² total; per-residue (Å²): 133,66,70,42,80,40,70,44,73,83,74,49,74,40,48,41,61,67,52,79,80,67,18,76,90,42,92,88,50,40,63,63,45,36,46,53,69,62,42,50,56,53,49,76,39,44,78,74,45,66,66,44,75,66,50,55,57,50,43,43,64,49,50,53,49,59,60,67,72,47,56,70,57,48,56,50,31,29,52,52,53,47,30,25,51,48,38,10,32,25,76,71,67,72,36,68,50,85,57,64,53,69,67,46,58,37,48,43,26,48,38,21,34,52,54,50,54,71,70,51,86,74,78,97,50,72,60,51,40,53,49,19,44,52,41,23,30,58,52,40,40,33,31,61,38,90,91,16,40,63,75,37,65,47,69,39,49,94,56,17,35,42,61,79,62,31,61,75,31,52,76,28,51,57,97,62,49,46,39,32,40,38,44,61,40,54,49,34,33,57,58,52,53,48,89,80,80,54,74,75,53,69,49,55,55,50,8,52,50,24,47,51,50,53,49,39,70,73,75,47,55,69,66,50,38,48,73,73,33,47,54,21,49,21,46,36,80,68,51,60,64,49,82,75,46,88,80,90,90,69,74,69,63,52,53,47,53,51,48,50,49,51,36,49,52,52,48,51,57,54,53,67,72,75,111

Mean predicted aligned error: 12.4 Å

Radius of gyration: 20.39 Å; Cα contacts (8 Å, |Δi|>4): 383; chains: 1; bounding box: 54×39×52 Å